Protein AF-0000000080536379 (afdb_homodimer)

Radius of gyration: 23.48 Å; Cα contacts (8 Å, |Δi|>4): 358; chains: 2; bounding box: 67×56×76 Å

Secondary structure (DSSP, 8-state):
-----------TTHHHHHHHHHHHHHHHHHHHHS-------PPPPHHHHHHHHHHHHHHSS--EEEEEEE-TTT-PEEEEEEEETTTTEEEEEE-GGGTS--HHHHTT-THHHHHHHHHHHHHHHHHHHTT-EEEEEETTS-GGGHHHHHHHH-/-----------TTHHHHHHHHHHHHHHHHHHHHS-------PPPPHHHHHHHHHHHHHHSS--EEEEEEE-TTT-PEEEEEEEETTTTEEEEEE-GGGTS--HHHHTT-THHHHHHHHHHHHHHHHHHHTT-EEEEEETTS-GGGHHHHHHHH-

Nearest PDB structures (foldseek):
  3k93-assembly1_A  TM=3.670E-01  e=3.564E-01  Histophilus somni 129PT
  5ay7-assembly2_B  TM=5.042E-01  e=8.372E+00  Aegilops speltoides subsp. speltoides
  3k93-assembly1_A  TM=3.983E-01  e=5.258E-01  Histophilus somni 129PT
  5ay7-assembly2_B  TM=5.045E-01  e=7.878E+00  Aegilops speltoides subsp. speltoides

Organism: Infectious spleen and kidney necrosis virus (isolate Mandarin fish/China/Nanhai/1998) (NCBI:txid654923)

Solvent-accessible surface area (backbone atoms only — not comparable to full-atom values): 18216 Å² total; per-residue (Å²): 138,80,83,79,84,80,77,77,76,82,70,76,72,57,64,70,54,54,62,54,44,53,55,41,46,54,37,48,52,55,57,59,68,52,70,73,70,77,67,71,79,77,79,79,49,73,58,44,50,47,49,48,54,31,53,26,65,74,68,72,46,79,63,36,69,39,57,85,43,71,35,88,72,62,63,46,61,42,75,38,63,23,34,26,79,89,75,28,39,31,42,35,62,38,53,65,64,73,76,42,85,38,53,93,81,39,46,91,47,67,55,46,35,54,37,49,40,43,50,52,52,50,51,53,49,51,32,51,75,70,62,29,48,73,45,74,43,52,61,83,53,50,73,90,44,43,45,62,54,51,61,75,71,107,138,84,81,76,77,78,77,75,77,80,70,75,73,56,64,70,55,52,60,55,44,52,55,41,46,54,39,49,52,54,58,59,68,52,71,72,69,78,66,73,79,77,80,79,49,72,59,45,48,49,49,50,54,30,53,26,67,74,68,73,48,79,62,36,69,39,58,86,42,70,34,88,76,65,60,46,61,43,75,40,62,23,35,26,81,88,75,30,38,33,42,36,62,37,52,64,63,72,78,42,84,38,55,93,82,38,46,93,47,65,55,45,35,55,38,49,40,44,50,51,53,49,51,52,49,52,31,52,75,69,62,29,48,72,45,76,43,51,61,83,54,50,73,93,45,44,45,63,53,50,60,75,69,105

Sequence (308 aa):
MNKTHVFKPSLCHCFALMKMDLLQLAYSIYTSIVGSVAPAKPRISHGERECHRAIEAITGKKFAKSRCIKNPVTGQHLELDCYNSALKLAVEYNGRQHYQYVPHFHGPERHRFTEQRYRDVIKAQLCKEQGIKLIVVPYTVAVDDIEAYIRRHVMNKTHVFKPSLCHCFALMKMDLLQLAYSIYTSIVGSVAPAKPRISHGERECHRAIEAITGKKFAKSRCIKNPVTGQHLELDCYNSALKLAVEYNGRQHYQYVPHFHGPERHRFTEQRYRDVIKAQLCKEQGIKLIVVPYTVAVDDIEAYIRRHV

Structure (mmCIF, N/CA/C/O backbone):
data_AF-0000000080536379-model_v1
#
loop_
_entity.id
_entity.type
_entity.pdbx_description
1 polymer ORF086L
#
loop_
_atom_site.group_PDB
_atom_site.id
_atom_site.type_symbol
_atom_site.label_atom_id
_atom_site.label_alt_id
_atom_site.label_comp_id
_atom_site.label_asym_id
_atom_site.label_entity_id
_atom_site.label_seq_id
_atom_site.pdbx_PDB_ins_code
_atom_site.Cartn_x
_atom_site.Cartn_y
_atom_site.Cartn_z
_atom_site.occupancy
_atom_site.B_iso_or_equiv
_atom_site.auth_seq_id
_atom_site.auth_comp_id
_atom_site.auth_asym_id
_atom_site.auth_atom_id
_atom_site.pdbx_PDB_model_num
ATOM 1 N N . MET A 1 1 ? 36.656 6.84 -44.281 1 25.86 1 MET A N 1
ATOM 2 C CA . MET A 1 1 ? 35.656 5.762 -44.188 1 25.86 1 MET A CA 1
ATOM 3 C C . MET A 1 1 ? 34.719 6.027 -43.031 1 25.86 1 MET A C 1
ATOM 5 O O . MET A 1 1 ? 35.094 5.949 -41.844 1 25.86 1 MET A O 1
ATOM 9 N N . ASN A 1 2 ? 33.656 6.922 -43.094 1 24.44 2 ASN A N 1
ATOM 10 C CA . ASN A 1 2 ? 32.969 7.789 -42.156 1 24.44 2 ASN A CA 1
ATOM 11 C C . ASN A 1 2 ? 31.781 7.074 -41.469 1 24.44 2 ASN A C 1
ATOM 13 O O . ASN A 1 2 ? 30.625 7.328 -41.812 1 24.44 2 ASN A O 1
ATOM 17 N N . LYS A 1 3 ? 31.781 5.629 -41.312 1 29.27 3 LYS A N 1
ATOM 18 C CA . LYS A 1 3 ? 30.438 5.141 -41.031 1 29.27 3 LYS A CA 1
ATOM 19 C C . LYS A 1 3 ? 29.844 5.863 -39.812 1 29.27 3 LYS A C 1
ATOM 21 O O . LYS A 1 3 ? 30.578 6.363 -38.969 1 29.27 3 LYS A O 1
ATOM 26 N N . THR A 1 4 ? 28.391 6.078 -39.812 1 28.11 4 THR A N 1
ATOM 27 C CA . THR A 1 4 ? 27.156 6.57 -39.188 1 28.11 4 THR A CA 1
ATOM 28 C C . THR A 1 4 ? 26.844 5.832 -37.906 1 28.11 4 THR A C 1
ATOM 30 O O . THR A 1 4 ? 26.781 4.602 -37.875 1 28.11 4 THR A O 1
ATOM 33 N N . HIS A 1 5 ? 27.344 6.289 -36.781 1 29.78 5 HIS A N 1
ATOM 34 C CA . HIS A 1 5 ? 27.094 5.75 -35.438 1 29.78 5 HIS A CA 1
ATOM 35 C C . HIS A 1 5 ? 25.594 5.711 -35.125 1 29.78 5 HIS A C 1
ATOM 37 O O . HIS A 1 5 ? 24.906 6.727 -35.25 1 29.78 5 HIS A O 1
ATOM 43 N N . VAL A 1 6 ? 24.859 4.59 -35.531 1 30.52 6 VAL A N 1
ATOM 44 C CA . VAL A 1 6 ? 23.438 4.289 -35.281 1 30.52 6 VAL A CA 1
ATOM 45 C C . VAL A 1 6 ? 23.141 4.406 -33.781 1 30.52 6 VAL A C 1
ATOM 47 O O . VAL A 1 6 ? 23.812 3.799 -32.969 1 30.52 6 VAL A O 1
ATOM 50 N N . PHE A 1 7 ? 22.625 5.586 -33.344 1 26.72 7 PHE A N 1
ATOM 51 C CA . PHE A 1 7 ? 22.141 5.918 -32 1 26.72 7 PHE A CA 1
ATOM 52 C C . PHE A 1 7 ? 21.016 4.977 -31.578 1 26.72 7 PHE A C 1
ATOM 54 O O . PHE A 1 7 ? 20.031 4.82 -32.312 1 26.72 7 PHE A O 1
ATOM 61 N N . LYS A 1 8 ? 21.328 3.926 -30.891 1 28.33 8 LYS A N 1
ATOM 62 C CA . LYS A 1 8 ? 20.375 2.975 -30.328 1 28.33 8 LYS A CA 1
ATOM 63 C C . LYS A 1 8 ? 19.391 3.672 -29.391 1 28.33 8 LYS A C 1
ATOM 65 O O . LYS A 1 8 ? 19.797 4.27 -28.391 1 28.33 8 LYS A O 1
ATOM 70 N N . PRO A 1 9 ? 18.219 4.25 -29.938 1 28.39 9 PRO A N 1
ATOM 71 C CA . PRO A 1 9 ? 17.234 4.859 -29.047 1 28.39 9 PRO A CA 1
ATOM 72 C C . PRO A 1 9 ? 16.766 3.914 -27.953 1 28.39 9 PRO A C 1
ATOM 74 O O . PRO A 1 9 ? 16.641 2.709 -28.172 1 28.39 9 PRO A O 1
ATOM 77 N N . SER A 1 10 ? 17.234 4.152 -26.75 1 26.95 10 SER A N 1
ATOM 78 C CA . SER A 1 10 ? 16.922 3.463 -25.516 1 26.95 10 SER A CA 1
ATOM 79 C C . SER A 1 10 ? 15.406 3.404 -25.281 1 26.95 10 SER A C 1
ATOM 81 O O . SER A 1 10 ? 14.773 4.434 -25.047 1 26.95 10 SER A O 1
ATOM 83 N N . LEU A 1 11 ? 14.508 2.658 -26.031 1 28.2 11 LEU A N 1
ATOM 84 C CA . LEU A 1 11 ? 13.078 2.396 -26.031 1 28.2 11 LEU A CA 1
ATOM 85 C C . LEU A 1 11 ? 12.617 1.869 -24.688 1 28.2 11 LEU A C 1
ATOM 87 O O . LEU A 1 11 ? 11.453 1.477 -24.531 1 28.2 11 LEU A O 1
ATOM 91 N N . CYS A 1 12 ? 13.508 1.613 -23.719 1 27.86 12 CYS A N 1
ATOM 92 C CA . CYS A 1 12 ? 13.07 0.785 -22.594 1 27.86 12 CYS A CA 1
ATOM 93 C C . CYS A 1 12 ? 12.094 1.546 -21.703 1 27.86 12 CYS A C 1
ATOM 95 O O . CYS A 1 12 ? 11.398 0.943 -20.891 1 27.86 12 CYS A O 1
ATOM 97 N N . HIS A 1 13 ? 12.062 2.945 -21.719 1 30.48 13 HIS A N 1
ATOM 98 C CA . HIS A 1 13 ? 11.328 3.691 -20.703 1 30.48 13 HIS A CA 1
ATOM 99 C C . HIS A 1 13 ? 9.82 3.586 -20.922 1 30.48 13 HIS A C 1
ATOM 101 O O . HIS A 1 13 ? 9.039 3.854 -20.016 1 30.48 13 HIS A O 1
ATOM 107 N N . CYS A 1 14 ? 9.312 3.324 -22.141 1 29.41 14 CYS A N 1
ATOM 108 C CA . CYS A 1 14 ? 7.934 3.65 -22.469 1 29.41 14 CYS A CA 1
ATOM 109 C C . CYS A 1 14 ? 6.98 2.586 -21.938 1 29.41 14 CYS A C 1
ATOM 111 O O . CYS A 1 14 ? 5.766 2.799 -21.906 1 29.41 14 CYS A O 1
ATOM 113 N N . PHE A 1 15 ? 7.48 1.36 -21.828 1 28.38 15 PHE A N 1
ATOM 114 C CA . PHE A 1 15 ? 6.426 0.38 -21.609 1 28.38 15 PHE A CA 1
ATOM 115 C C . PHE A 1 15 ? 5.816 0.533 -20.234 1 28.38 15 PHE A C 1
ATOM 117 O O . PHE A 1 15 ? 4.691 0.089 -19.984 1 28.38 15 PHE A O 1
ATOM 124 N N . ALA A 1 16 ? 6.625 0.914 -19.203 1 31.62 16 ALA A N 1
ATOM 125 C CA . ALA A 1 16 ? 6.059 1.098 -17.875 1 31.62 16 ALA A CA 1
ATOM 126 C C . ALA A 1 16 ? 4.945 2.143 -17.891 1 31.62 16 ALA A C 1
ATOM 128 O O . ALA A 1 16 ? 3.992 2.059 -17.109 1 31.62 16 ALA A O 1
ATOM 129 N N . LEU A 1 17 ? 4.965 3.164 -18.797 1 34.16 17 LEU A N 1
ATOM 130 C CA . LEU A 1 17 ? 4.043 4.293 -18.875 1 34.16 17 LEU A CA 1
ATOM 131 C C . LEU A 1 17 ? 2.688 3.854 -19.422 1 34.16 17 LEU A C 1
ATOM 133 O O . LEU A 1 17 ? 1.648 4.375 -19 1 34.16 17 LEU A O 1
ATOM 137 N N . MET A 1 18 ? 2.691 2.854 -20.297 1 34 18 MET A N 1
ATOM 138 C CA . MET A 1 18 ? 1.399 2.641 -20.938 1 34 18 MET A CA 1
ATOM 139 C C . MET A 1 18 ? 0.436 1.915 -20 1 34 18 MET A C 1
ATOM 141 O O . MET A 1 18 ? -0.78 2.084 -20.109 1 34 18 MET A O 1
ATOM 145 N N . LYS A 1 19 ? 0.947 0.913 -19.297 1 37.22 19 LYS A N 1
ATOM 146 C CA . LYS A 1 19 ? 0.035 0.18 -18.422 1 37.22 19 LYS A CA 1
ATOM 147 C C . LYS A 1 19 ? -0.521 1.083 -17.328 1 37.22 19 LYS A C 1
ATOM 149 O O . LYS A 1 19 ? -1.678 0.942 -16.922 1 37.22 19 LYS A O 1
ATOM 154 N N . MET A 1 20 ? 0.274 2.074 -16.891 1 39.19 20 MET A N 1
ATOM 155 C CA . MET A 1 20 ? -0.222 3.07 -15.945 1 39.19 20 MET A CA 1
ATOM 156 C C . MET A 1 20 ? -1.391 3.85 -16.531 1 39.19 20 MET A C 1
ATOM 158 O O . MET A 1 20 ? -2.336 4.195 -15.828 1 39.19 20 MET A O 1
ATOM 162 N N . ASP A 1 21 ? -1.368 3.844 -17.891 1 41.09 21 ASP A N 1
ATOM 163 C CA . ASP A 1 21 ? -2.328 4.75 -18.516 1 41.09 21 ASP A CA 1
ATOM 164 C C . ASP A 1 21 ? -3.727 4.137 -18.531 1 41.09 21 ASP A C 1
ATOM 166 O O . ASP A 1 21 ? -4.711 4.805 -18.203 1 41.09 21 ASP A O 1
ATOM 170 N N . LEU A 1 22 ? -3.75 2.889 -18.859 1 40.47 22 LEU A N 1
ATOM 171 C CA . LEU A 1 22 ? -5.078 2.305 -19.016 1 40.47 22 LEU A CA 1
ATOM 172 C C . LEU A 1 22 ? -5.746 2.111 -17.656 1 40.47 22 LEU A C 1
ATOM 174 O O . LEU A 1 22 ? -6.945 2.359 -17.5 1 40.47 22 LEU A O 1
ATOM 178 N N . LEU A 1 23 ? -4.965 1.697 -16.703 1 41.53 23 LEU A N 1
ATOM 179 C CA . LEU A 1 23 ? -5.5 1.564 -15.352 1 41.53 23 LEU A CA 1
ATOM 180 C C . LEU A 1 23 ? -5.875 2.928 -14.781 1 41.53 23 LEU A C 1
ATOM 182 O O . LEU A 1 23 ? -6.906 3.062 -14.109 1 41.53 23 LEU A O 1
ATOM 186 N N . GLN A 1 24 ? -5.07 3.854 -15.211 1 44.31 24 GLN A N 1
ATOM 187 C CA . GLN A 1 24 ? -5.418 5.223 -14.852 1 44.31 24 GLN A CA 1
ATOM 188 C C . GLN A 1 24 ? -6.723 5.652 -15.516 1 44.31 24 GLN A C 1
ATOM 190 O O . GLN A 1 24 ? -7.535 6.352 -14.906 1 44.31 24 GLN A O 1
ATOM 195 N N . LEU A 1 25 ? -6.84 5.129 -16.672 1 43.81 25 LEU A N 1
ATOM 196 C CA . LEU A 1 25 ? -8.047 5.492 -17.406 1 43.81 25 LEU A CA 1
ATOM 197 C C . LEU A 1 25 ? -9.281 4.848 -16.797 1 43.81 25 LEU A C 1
ATOM 199 O O . LEU A 1 25 ? -10.297 5.512 -16.594 1 43.81 25 LEU A O 1
ATOM 203 N N . ALA A 1 26 ? -9.203 3.594 -16.562 1 44.38 26 ALA A N 1
ATOM 204 C CA . ALA A 1 26 ? -10.352 2.887 -16.016 1 44.38 26 ALA A CA 1
ATOM 205 C C . ALA A 1 26 ? -10.703 3.416 -14.625 1 44.38 26 ALA A C 1
ATOM 207 O O . ALA A 1 26 ? -11.875 3.596 -14.297 1 44.38 26 ALA A O 1
ATOM 208 N N . TYR A 1 27 ? -9.711 3.695 -13.906 1 44.66 27 TYR A N 1
ATOM 209 C CA . TYR A 1 27 ? -9.891 4.312 -12.594 1 44.66 27 TYR A CA 1
ATOM 210 C C . TYR A 1 27 ? -10.523 5.688 -12.719 1 44.66 27 TYR A C 1
ATOM 212 O O . TYR A 1 27 ? -11.367 6.07 -11.906 1 44.66 27 TYR A O 1
ATOM 220 N N . SER A 1 28 ? -10.133 6.34 -13.766 1 46.97 28 SER A N 1
ATOM 221 C CA . SER A 1 28 ? -10.727 7.648 -14.016 1 46.97 28 SER A CA 1
ATOM 222 C C . SER A 1 28 ? -12.227 7.531 -14.273 1 46.97 28 SER A C 1
ATOM 224 O O . SER A 1 28 ? -13.008 8.352 -13.789 1 46.97 28 SER A O 1
ATOM 226 N N . ILE A 1 29 ? -12.57 6.523 -14.938 1 45.28 29 ILE A N 1
ATOM 227 C CA . ILE A 1 29 ? -13.977 6.359 -15.281 1 45.28 29 ILE A CA 1
ATOM 228 C C . ILE A 1 29 ? -14.781 6.023 -14.031 1 45.28 29 ILE A C 1
ATOM 230 O O . ILE A 1 29 ? -15.883 6.547 -13.828 1 45.28 29 ILE A O 1
ATOM 234 N N . TYR A 1 30 ? -14.258 5.203 -13.227 1 40.25 30 TYR A N 1
ATOM 235 C CA . TYR A 1 30 ? -14.961 4.785 -12.016 1 40.25 30 TYR A CA 1
ATOM 236 C C . TYR A 1 30 ? -15.148 5.957 -11.062 1 40.25 30 TYR A C 1
ATOM 238 O O . TYR A 1 30 ? -16.234 6.148 -10.5 1 40.25 30 TYR A O 1
ATOM 246 N N . THR A 1 31 ? -14.094 6.672 -10.883 1 46.69 31 THR A N 1
ATOM 247 C CA . THR A 1 31 ? -14.219 7.832 -10.008 1 46.69 31 THR A CA 1
ATOM 248 C C . THR A 1 31 ? -15.195 8.852 -10.594 1 46.69 31 THR A C 1
ATOM 250 O O . THR A 1 31 ? -15.758 9.672 -9.867 1 46.69 31 THR A O 1
ATOM 253 N N . SER A 1 32 ? -15.281 8.844 -11.867 1 41.72 32 SER A N 1
ATOM 254 C CA . SER A 1 32 ? -16.188 9.789 -12.5 1 41.72 32 SER A CA 1
ATOM 255 C C . SER A 1 32 ? -17.641 9.461 -12.18 1 41.72 32 SER A C 1
ATOM 257 O O . SER A 1 32 ? -18.484 10.352 -12.102 1 41.72 32 SER A O 1
ATOM 259 N N . ILE A 1 33 ? -17.953 8.195 -12.156 1 43.47 33 ILE A N 1
ATOM 260 C CA . ILE A 1 33 ? -19.359 7.848 -11.961 1 43.47 33 ILE A CA 1
ATOM 261 C C . ILE A 1 33 ? -19.75 8.094 -10.5 1 43.47 33 ILE A C 1
ATOM 263 O O . ILE A 1 33 ? -20.922 8.367 -10.203 1 43.47 33 ILE A O 1
ATOM 267 N N . VAL A 1 34 ? -18.844 7.836 -9.602 1 40.31 34 VAL A N 1
ATOM 268 C CA . VAL A 1 34 ? -19.234 8.133 -8.227 1 40.31 34 VAL A CA 1
ATOM 269 C C . VAL A 1 34 ? -19.25 9.641 -8 1 40.31 34 VAL A C 1
ATOM 271 O O . VAL A 1 34 ? -18.25 10.32 -8.266 1 40.31 34 VAL A O 1
ATOM 274 N N . GLY A 1 35 ? -20.297 10.32 -8.344 1 35.25 35 GLY A N 1
ATOM 275 C CA . GLY A 1 35 ? -20.547 11.734 -8.125 1 35.25 35 GLY A CA 1
ATOM 276 C C . GLY A 1 35 ? -19.984 12.25 -6.809 1 35.25 35 GLY A C 1
ATOM 277 O O . GLY A 1 35 ? -20.312 11.711 -5.746 1 35.25 35 GLY A O 1
ATOM 278 N N . SER A 1 36 ? -18.719 12.609 -6.812 1 39.5 36 SER A N 1
ATOM 279 C CA . SER A 1 36 ? -18.125 13.227 -5.625 1 39.5 36 SER A CA 1
ATOM 280 C C . SER A 1 36 ? -18.922 14.445 -5.18 1 39.5 36 SER A C 1
ATOM 282 O O . SER A 1 36 ? -19.016 15.438 -5.91 1 39.5 36 SER A O 1
ATOM 284 N N . VAL A 1 37 ? -20.047 14.328 -4.625 1 37.03 37 VAL A N 1
ATOM 285 C CA . VAL A 1 37 ? -20.578 15.516 -3.967 1 37.03 37 VAL A CA 1
ATOM 286 C C . VAL A 1 37 ? -19.453 16.234 -3.223 1 37.03 37 VAL A C 1
ATOM 288 O O . VAL A 1 37 ? -18.594 15.594 -2.615 1 37.03 37 VAL A O 1
ATOM 291 N N . ALA A 1 38 ? -19.156 17.406 -3.744 1 44.62 38 ALA A N 1
ATOM 292 C CA . ALA A 1 38 ? -18.125 18.219 -3.098 1 44.62 38 ALA A CA 1
ATOM 293 C C . ALA A 1 38 ? -18.391 18.344 -1.6 1 44.62 38 ALA A C 1
ATOM 295 O O . ALA A 1 38 ? -19.406 18.875 -1.185 1 44.62 38 ALA A O 1
ATOM 296 N N . PRO A 1 39 ? -17.922 17.406 -0.833 1 45.53 39 PRO A N 1
ATOM 297 C CA . PRO A 1 39 ? -18.188 17.641 0.59 1 45.53 39 PRO A CA 1
ATOM 298 C C . PRO A 1 39 ? -17.766 19.047 1.039 1 45.53 39 PRO A C 1
ATOM 300 O O . PRO A 1 39 ? -16.938 19.672 0.386 1 45.53 39 PRO A O 1
ATOM 303 N N . ALA A 1 40 ? -18.625 19.656 1.853 1 49.06 40 ALA A N 1
ATOM 304 C CA . ALA A 1 40 ? -18.25 20.859 2.57 1 49.06 40 ALA A CA 1
ATOM 305 C C . ALA A 1 40 ? -16.781 20.828 2.988 1 49.06 40 ALA A C 1
ATOM 307 O O . ALA A 1 40 ? -16.219 19.75 3.166 1 49.06 40 ALA A O 1
ATOM 308 N N . LYS A 1 41 ? -16.109 21.938 2.744 1 52.06 41 LYS A N 1
ATOM 309 C CA . LYS A 1 41 ? -14.688 22.031 3.051 1 52.06 41 LYS A CA 1
ATOM 310 C C . LYS A 1 41 ? -14.375 21.422 4.41 1 52.06 41 LYS A C 1
ATOM 312 O O . LYS A 1 41 ? -14.977 21.781 5.418 1 52.06 41 LYS A O 1
ATOM 317 N N . PRO A 1 42 ? -13.688 20.25 4.406 1 60.62 42 PRO A N 1
ATOM 318 C CA . PRO A 1 42 ? -13.453 19.625 5.707 1 60.62 42 PRO A CA 1
ATOM 319 C C . PRO A 1 42 ? -12.828 20.562 6.727 1 60.62 42 PRO A C 1
ATOM 321 O O . PRO A 1 42 ? -12.031 21.438 6.359 1 60.62 42 PRO A O 1
ATOM 324 N N . ARG A 1 43 ? -13.477 20.844 7.855 1 77.94 43 ARG A N 1
ATOM 325 C CA . ARG A 1 43 ? -12.938 21.578 9 1 77.94 43 ARG A CA 1
ATOM 326 C C . ARG A 1 43 ? -11.586 21.016 9.422 1 77.94 43 ARG A C 1
ATOM 328 O O . ARG A 1 43 ? -11.383 19.797 9.422 1 77.94 43 ARG A O 1
ATOM 335 N N . ILE A 1 44 ? -10.594 21.891 9.398 1 89.5 44 ILE A N 1
ATOM 336 C CA . ILE A 1 44 ? -9.266 21.547 9.898 1 89.5 44 ILE A CA 1
ATOM 337 C C . ILE A 1 44 ? -9.336 21.25 11.391 1 89.5 44 ILE A C 1
ATOM 339 O O . ILE A 1 44 ? -9.953 22 12.148 1 89.5 44 ILE A O 1
ATOM 343 N N . SER A 1 45 ? -8.867 20.156 11.828 1 92.06 45 SER A N 1
ATOM 344 C CA . SER A 1 45 ? -8.891 19.781 13.234 1 92.06 45 SER A CA 1
ATOM 345 C C . SER A 1 45 ? -7.934 20.656 14.047 1 92.06 45 SER A C 1
ATOM 347 O O . SER A 1 45 ? -7.051 21.312 13.484 1 92.06 45 SER A O 1
ATOM 349 N N . HIS A 1 46 ? -8.094 20.656 15.375 1 95.25 46 HIS A N 1
ATOM 350 C CA . HIS A 1 46 ? -7.203 21.406 16.25 1 95.25 46 HIS A CA 1
ATOM 351 C C . HIS A 1 46 ? -5.766 20.906 16.141 1 95.25 46 HIS A C 1
ATOM 353 O O . HIS A 1 46 ? -4.828 21.703 16.109 1 95.25 46 HIS A O 1
ATOM 359 N N . GLY A 1 47 ? -5.613 19.562 16.047 1 97.31 47 GLY A N 1
ATOM 360 C CA . GLY A 1 47 ? -4.285 18.984 15.906 1 97.31 47 GLY A CA 1
ATOM 361 C C . GLY A 1 47 ? -3.592 19.391 14.625 1 97.31 47 GLY A C 1
ATOM 362 O O . GLY A 1 47 ? -2.416 19.766 14.641 1 97.31 47 GLY A O 1
ATOM 363 N N . GLU A 1 48 ? -4.312 19.359 13.562 1 97.38 48 GLU A N 1
ATOM 364 C CA . GLU A 1 48 ? -3.766 19.75 12.266 1 97.38 48 GLU A CA 1
ATOM 365 C C . GLU A 1 48 ? -3.35 21.219 12.273 1 97.38 48 GLU A C 1
ATOM 367 O O . GLU A 1 48 ? -2.281 21.578 11.773 1 97.38 48 GLU A O 1
ATOM 372 N N . ARG A 1 49 ? -4.168 22.016 12.867 1 97.62 49 ARG A N 1
ATOM 373 C CA . ARG A 1 49 ? -3.867 23.438 12.969 1 97.62 49 ARG A CA 1
ATOM 374 C C . ARG A 1 49 ? -2.582 23.672 13.758 1 97.62 49 ARG A C 1
ATOM 376 O O . ARG A 1 49 ? -1.739 24.484 13.352 1 97.62 49 ARG A O 1
ATOM 383 N N . GLU A 1 50 ? -2.488 23 14.852 1 98.5 50 GLU A N 1
ATOM 384 C CA . GLU A 1 50 ? -1.301 23.156 15.688 1 98.5 50 GLU A CA 1
ATOM 385 C C . GLU A 1 50 ? -0.05 22.672 14.961 1 98.5 50 GLU A C 1
ATOM 387 O O . GLU A 1 50 ? 1.029 23.25 15.117 1 98.5 50 GLU A O 1
ATOM 392 N N . CYS A 1 51 ? -0.159 21.594 14.141 1 98.81 51 CYS A N 1
ATOM 393 C CA . CYS A 1 51 ? 0.961 21.125 13.336 1 98.81 51 CYS A CA 1
ATOM 394 C C . CYS A 1 51 ? 1.433 22.203 12.367 1 98.81 51 CYS A C 1
ATOM 396 O O . CYS A 1 51 ? 2.633 22.438 1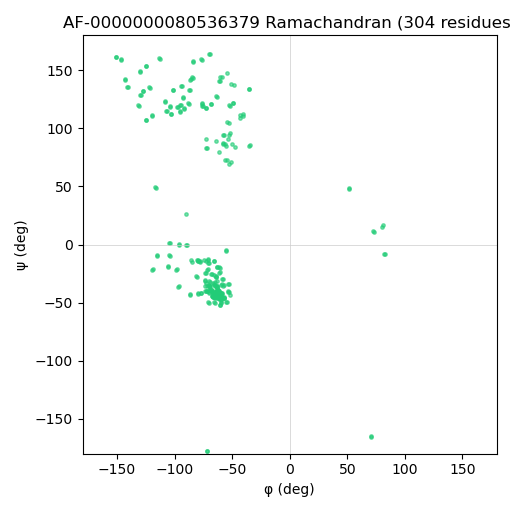2.234 1 98.81 51 CYS A O 1
ATOM 398 N N . HIS A 1 52 ? 0.493 22.781 11.781 1 98.56 52 HIS A N 1
ATOM 399 C CA . HIS A 1 52 ? 0.799 23.844 10.836 1 98.56 52 HIS A CA 1
ATOM 400 C C . HIS A 1 52 ? 1.534 25 11.516 1 98.56 52 HIS A C 1
ATOM 402 O O . HIS A 1 52 ? 2.605 25.406 11.07 1 98.56 52 HIS A O 1
ATOM 408 N N . ARG A 1 53 ? 0.939 25.469 12.594 1 98.62 53 ARG A N 1
ATOM 409 C CA . ARG A 1 53 ? 1.565 26.531 13.359 1 98.62 53 ARG A CA 1
ATOM 410 C C . ARG A 1 53 ? 2.982 26.156 13.773 1 98.62 53 ARG A C 1
ATOM 412 O O . ARG A 1 53 ? 3.922 26.938 13.578 1 98.62 53 ARG A O 1
ATOM 419 N N . ALA A 1 54 ? 3.16 25 14.336 1 98.88 54 ALA A N 1
ATOM 420 C CA . ALA A 1 54 ? 4.418 24.547 14.93 1 98.88 54 ALA A CA 1
ATOM 421 C C . ALA A 1 54 ? 5.512 24.422 13.867 1 98.88 54 ALA A C 1
ATOM 423 O O . ALA A 1 54 ? 6.629 24.906 14.07 1 98.88 54 ALA A O 1
ATOM 424 N N . ILE A 1 55 ? 5.215 23.828 12.719 1 98.88 55 ILE A N 1
ATOM 425 C CA . ILE A 1 55 ? 6.266 23.578 11.734 1 98.88 55 ILE A CA 1
ATOM 426 C C . ILE A 1 55 ? 6.734 24.906 11.133 1 98.88 55 ILE A C 1
ATOM 428 O O . ILE A 1 55 ? 7.926 25.078 10.859 1 98.88 55 ILE A O 1
ATOM 432 N N . GLU A 1 56 ? 5.805 25.812 10.961 1 98.88 56 GLU A N 1
ATOM 433 C CA . GLU A 1 56 ? 6.191 27.125 10.43 1 98.88 56 GLU A CA 1
ATOM 434 C C . GLU A 1 56 ? 7.02 27.906 11.445 1 98.88 56 GLU A C 1
ATOM 436 O O . GLU A 1 56 ? 7.992 28.562 11.078 1 98.88 56 GLU A O 1
ATOM 441 N N . ALA A 1 57 ? 6.637 27.781 12.664 1 98.75 57 ALA A N 1
ATOM 442 C CA . ALA A 1 57 ? 7.414 28.438 13.711 1 98.75 57 ALA A CA 1
ATOM 443 C C . ALA A 1 57 ? 8.828 27.875 13.789 1 98.75 57 ALA A C 1
ATOM 445 O O . ALA A 1 57 ? 9.797 28.625 13.945 1 98.75 57 ALA A O 1
ATOM 446 N N . ILE A 1 58 ? 8.945 26.594 13.641 1 98.69 58 ILE A N 1
ATOM 447 C CA . ILE A 1 58 ? 10.219 25.891 13.797 1 98.69 58 ILE A CA 1
ATOM 448 C C . ILE A 1 58 ? 11.125 26.219 12.617 1 98.69 58 ILE A C 1
ATOM 450 O O . ILE A 1 58 ? 12.328 26.453 12.789 1 98.69 58 ILE A O 1
ATOM 454 N N . THR A 1 59 ? 10.586 26.281 11.438 1 98.62 59 THR A N 1
ATOM 455 C CA . THR A 1 59 ? 11.414 26.344 10.234 1 98.62 59 THR A CA 1
ATOM 456 C C . THR A 1 59 ? 11.539 27.781 9.75 1 98.62 59 THR A C 1
ATOM 458 O O . THR A 1 59 ? 12.43 28.109 8.969 1 98.62 59 THR A O 1
ATOM 461 N N . GLY A 1 60 ? 10.586 28.578 10.156 1 98.56 60 GLY A N 1
ATOM 462 C CA . GLY A 1 60 ? 10.508 29.938 9.633 1 98.56 60 GLY A CA 1
ATOM 463 C C . GLY A 1 60 ? 10.016 30 8.195 1 98.56 60 GLY A C 1
ATOM 464 O O . GLY A 1 60 ? 10.227 31 7.508 1 98.56 60 GLY A O 1
ATOM 465 N N . LYS A 1 61 ? 9.516 28.891 7.656 1 98.81 61 LYS A N 1
ATOM 466 C CA . LYS A 1 61 ? 9.031 28.781 6.285 1 98.81 61 LYS A CA 1
ATOM 467 C C . LYS A 1 61 ? 7.523 28.562 6.246 1 98.81 61 LYS A C 1
ATOM 469 O O . LYS A 1 61 ? 6.93 28.156 7.246 1 98.81 61 LYS A O 1
ATOM 474 N N . LYS A 1 62 ? 6.941 28.859 5.129 1 98.69 62 LYS A N 1
ATOM 475 C CA . LYS A 1 62 ? 5.508 28.625 4.957 1 98.69 62 LYS A CA 1
ATOM 476 C C . LYS A 1 62 ? 5.227 27.203 4.496 1 98.69 62 LYS A C 1
ATOM 478 O O . LYS A 1 62 ? 5.98 26.641 3.695 1 98.69 62 LYS A O 1
ATOM 483 N N . PHE A 1 63 ? 4.168 26.656 5.004 1 98.69 63 PHE A N 1
ATOM 484 C CA . PHE A 1 63 ? 3.672 25.328 4.625 1 98.69 63 PHE A CA 1
ATOM 485 C C . PHE A 1 63 ? 2.221 25.406 4.168 1 98.69 63 PHE A C 1
ATOM 487 O O . PHE A 1 63 ? 1.479 26.297 4.582 1 98.69 63 PHE A O 1
ATOM 494 N N . ALA A 1 64 ? 1.845 24.469 3.328 1 97.94 64 ALA A N 1
ATOM 495 C CA . ALA A 1 64 ? 0.471 24.422 2.832 1 97.94 64 ALA A CA 1
ATOM 496 C C . ALA A 1 64 ? 0.026 22.969 2.596 1 97.94 64 ALA A C 1
ATOM 498 O O . ALA A 1 64 ? 0.858 22.078 2.457 1 97.94 64 ALA A O 1
ATOM 499 N N . LYS A 1 65 ? -1.336 22.828 2.566 1 97 65 LYS A N 1
ATOM 500 C CA . LYS A 1 65 ? -1.867 21.562 2.082 1 97 65 LYS A CA 1
ATOM 501 C C . LYS A 1 65 ? -1.447 21.312 0.637 1 97 65 LYS A C 1
ATOM 503 O O . LYS A 1 65 ? -1.325 22.234 -0.155 1 97 65 LYS A O 1
ATOM 508 N N . SER A 1 66 ? -1.146 20.062 0.406 1 97.5 66 SER A N 1
ATOM 509 C CA . SER A 1 66 ? -0.696 19.734 -0.938 1 97.5 66 SER A CA 1
ATOM 510 C C . SER A 1 66 ? -1.231 18.359 -1.372 1 97.5 66 SER A C 1
ATOM 512 O O . SER A 1 66 ? -1.324 17.438 -0.561 1 97.5 66 SER A O 1
ATOM 514 N N . ARG A 1 67 ? -1.59 18.203 -2.594 1 96.75 67 ARG A N 1
ATOM 515 C CA . ARG A 1 67 ? -2.014 16.938 -3.182 1 96.75 67 ARG A CA 1
ATOM 516 C C . ARG A 1 67 ? -1.057 16.5 -4.285 1 96.75 67 ARG A C 1
ATOM 518 O O . ARG A 1 67 ? -1.49 16.125 -5.375 1 96.75 67 ARG A O 1
ATOM 525 N N . CYS A 1 68 ? 0.223 16.547 -3.914 1 95.12 68 CYS A N 1
ATOM 526 C CA . CYS A 1 68 ? 1.271 16.344 -4.91 1 95.12 68 CYS A CA 1
ATOM 527 C C . CYS A 1 68 ? 1.639 14.875 -5.039 1 95.12 68 CYS A C 1
ATOM 529 O O . CYS A 1 68 ? 2.502 14.516 -5.84 1 95.12 68 CYS A O 1
ATOM 531 N N . ILE A 1 69 ? 1.045 14.008 -4.301 1 95.69 69 ILE A N 1
ATOM 532 C CA . ILE A 1 69 ? 1.362 12.586 -4.312 1 95.69 69 ILE A CA 1
ATOM 533 C C . ILE A 1 69 ? 0.229 11.805 -4.98 1 95.69 69 ILE A C 1
ATOM 535 O O . ILE A 1 69 ? -0.918 11.859 -4.531 1 95.69 69 ILE A O 1
ATOM 539 N N . LYS A 1 70 ? 0.525 11.094 -5.977 1 95.19 70 LYS A N 1
ATOM 5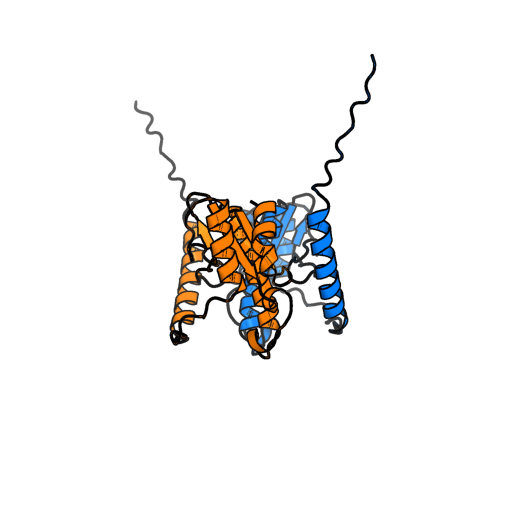40 C CA . LYS A 1 70 ? -0.487 10.305 -6.668 1 95.19 70 LYS A CA 1
ATOM 541 C C . LYS A 1 70 ? -0.554 8.883 -6.102 1 95.19 70 LYS A C 1
ATOM 543 O O . LYS A 1 70 ? 0.465 8.195 -6.016 1 95.19 70 LYS A O 1
ATOM 548 N N . ASN A 1 71 ? -1.747 8.492 -5.715 1 94.19 71 ASN A N 1
ATOM 549 C CA . ASN A 1 71 ? -1.996 7.121 -5.273 1 94.19 71 ASN A CA 1
ATOM 550 C C . ASN A 1 71 ? -1.979 6.141 -6.441 1 94.19 71 ASN A C 1
ATOM 552 O O . ASN A 1 71 ? -2.818 6.223 -7.34 1 94.19 71 ASN A O 1
ATOM 556 N N . PRO A 1 72 ? -1.08 5.223 -6.422 1 91.88 72 PRO A N 1
ATOM 557 C CA . PRO A 1 72 ? -0.999 4.309 -7.566 1 91.88 72 PRO A CA 1
ATOM 558 C C . PRO A 1 72 ? -2.176 3.338 -7.629 1 91.88 72 PRO A C 1
ATOM 560 O O . PRO A 1 72 ? -2.42 2.725 -8.672 1 91.88 72 PRO A O 1
ATOM 563 N N . VAL A 1 73 ? -2.895 3.209 -6.547 1 91.56 73 VAL A N 1
ATOM 564 C CA . VAL A 1 73 ? -3.984 2.242 -6.484 1 91.56 73 VAL A CA 1
ATOM 565 C C . VAL A 1 73 ? -5.266 2.871 -7.031 1 91.56 73 VAL A C 1
ATOM 567 O O . VAL A 1 73 ? -5.938 2.285 -7.883 1 91.56 73 VAL A O 1
ATOM 570 N N . THR A 1 74 ? -5.492 4.078 -6.656 1 90.75 74 THR A N 1
ATOM 571 C CA . THR A 1 74 ? -6.777 4.684 -6.984 1 90.75 74 THR A CA 1
ATOM 572 C C . THR A 1 74 ? -6.621 5.703 -8.109 1 90.75 74 THR A C 1
ATOM 574 O O . THR A 1 74 ? -7.609 6.121 -8.719 1 90.75 74 THR A O 1
ATOM 577 N N . GLY A 1 75 ? -5.418 6.145 -8.32 1 92.31 75 GLY A N 1
ATOM 578 C CA . GLY A 1 75 ? -5.18 7.199 -9.297 1 92.31 75 GLY A CA 1
ATOM 579 C C . GLY A 1 75 ? -5.453 8.586 -8.75 1 92.31 75 GLY A C 1
ATOM 580 O O . GLY A 1 75 ? -5.207 9.586 -9.43 1 92.31 75 GLY A O 1
ATOM 581 N N . GLN A 1 76 ? -6.016 8.656 -7.574 1 93.12 76 GLN A N 1
ATOM 582 C CA . GLN A 1 76 ? -6.324 9.945 -6.953 1 93.12 76 GLN A CA 1
ATOM 583 C C . GLN A 1 76 ? -5.105 10.508 -6.227 1 93.12 76 GLN A C 1
ATOM 585 O O . GLN A 1 76 ? -4.176 9.773 -5.902 1 93.12 76 GLN A O 1
ATOM 590 N N . HIS A 1 77 ? -5.102 11.82 -6.027 1 95.5 77 HIS A N 1
ATOM 591 C CA . HIS A 1 77 ? -3.988 12.453 -5.336 1 95.5 77 HIS A CA 1
ATOM 592 C C . HIS A 1 77 ? -4.207 12.453 -3.826 1 95.5 77 HIS A C 1
ATOM 594 O O . HIS A 1 77 ? -5.309 12.727 -3.352 1 95.5 77 HIS A O 1
ATOM 600 N N . LEU A 1 78 ? -3.17 12.055 -3.135 1 96.19 78 LEU A N 1
ATOM 601 C CA . LEU A 1 78 ? -3.193 12.055 -1.676 1 96.19 78 LEU A CA 1
ATOM 602 C C . LEU A 1 78 ? -2.834 13.43 -1.128 1 96.19 78 LEU A C 1
ATOM 604 O O . LEU A 1 78 ? -1.973 14.117 -1.683 1 96.19 78 LEU A O 1
ATOM 608 N N . GLU A 1 79 ? -3.463 13.781 -0.085 1 96.19 79 GLU A N 1
ATOM 609 C CA . GLU A 1 79 ? -3.225 15.086 0.521 1 96.19 79 GLU A CA 1
ATOM 610 C C . GLU A 1 79 ? -2.176 15 1.625 1 96.19 79 GLU A C 1
ATOM 612 O O . GLU A 1 79 ? -2.186 14.062 2.428 1 96.19 79 GLU A O 1
ATOM 617 N N . LEU A 1 80 ? -1.267 15.914 1.676 1 97.94 80 LEU A N 1
ATOM 618 C CA . LEU A 1 80 ? -0.404 16.203 2.814 1 97.94 80 LEU A CA 1
ATOM 619 C C . LEU A 1 80 ? -0.901 17.438 3.572 1 97.94 80 LEU A C 1
ATOM 621 O O . LEU A 1 80 ? -1.172 18.469 2.969 1 97.94 80 LEU A O 1
ATOM 625 N N . ASP A 1 81 ? -0.978 17.344 4.844 1 97.75 81 ASP A N 1
ATOM 626 C CA . ASP A 1 81 ? -1.557 18.422 5.641 1 97.75 81 ASP A CA 1
ATOM 627 C C . ASP A 1 81 ? -0.709 19.688 5.555 1 97.75 81 ASP A C 1
ATOM 629 O O . ASP A 1 81 ? -1.241 20.781 5.371 1 97.75 81 ASP A O 1
ATOM 633 N N . CYS A 1 82 ? 0.56 19.531 5.781 1 98.06 82 CYS A N 1
ATOM 634 C CA . CYS A 1 82 ? 1.561 20.594 5.73 1 98.06 82 CYS A CA 1
ATOM 635 C C . CYS A 1 82 ? 2.762 20.172 4.895 1 98.06 82 CYS A C 1
ATOM 637 O O . CYS A 1 82 ? 3.475 19.234 5.254 1 98.06 82 CYS A O 1
ATOM 639 N N . TYR A 1 83 ? 2.996 20.938 3.814 1 98.81 83 TYR A N 1
ATOM 640 C CA . TYR A 1 83 ? 4.109 20.562 2.955 1 98.81 83 TYR A CA 1
ATOM 641 C C . TYR A 1 83 ? 4.863 21.797 2.461 1 98.81 83 TYR A C 1
ATOM 643 O O . TYR A 1 83 ? 4.25 22.812 2.117 1 98.81 83 TYR A O 1
ATOM 651 N N . ASN A 1 84 ? 6.105 21.703 2.518 1 98.88 84 ASN A N 1
ATOM 652 C CA . ASN A 1 84 ? 7.012 22.641 1.878 1 98.88 84 ASN A CA 1
ATOM 653 C C . ASN A 1 84 ? 7.902 21.953 0.847 1 98.88 84 ASN A C 1
ATOM 655 O O . ASN A 1 84 ? 8.789 21.172 1.206 1 98.88 84 ASN A O 1
ATOM 659 N N . SER A 1 85 ? 7.695 22.25 -0.413 1 98.44 85 SER A N 1
ATOM 660 C CA . SER A 1 85 ? 8.375 21.547 -1.501 1 98.44 85 SER A CA 1
ATOM 661 C C . SER A 1 85 ? 9.859 21.891 -1.537 1 98.44 85 SER A C 1
ATOM 663 O O . SER A 1 85 ? 10.688 21.062 -1.925 1 98.44 85 SER A O 1
ATOM 665 N N . ALA A 1 86 ? 10.172 23.078 -1.145 1 98.44 86 ALA A N 1
ATOM 666 C CA . ALA A 1 86 ? 11.578 23.469 -1.141 1 98.44 86 ALA A CA 1
ATOM 667 C C . ALA A 1 86 ? 12.359 22.688 -0.092 1 98.44 86 ALA A C 1
ATOM 669 O O . ALA A 1 86 ? 13.5 22.281 -0.341 1 98.44 86 ALA A O 1
ATOM 670 N N . LEU A 1 87 ? 11.805 22.484 1.033 1 98.56 87 LEU A N 1
ATOM 671 C CA . LEU A 1 87 ? 12.461 21.766 2.119 1 98.56 87 LEU A CA 1
ATOM 672 C C . LEU A 1 87 ? 12.266 20.266 1.976 1 98.56 87 LEU A C 1
ATOM 674 O O . LEU A 1 87 ? 12.922 19.484 2.662 1 98.56 87 LEU A O 1
ATOM 678 N N . LYS A 1 88 ? 11.328 19.844 1.077 1 98.62 88 LYS A N 1
ATOM 679 C CA . LYS A 1 88 ? 10.898 18.438 0.967 1 98.62 88 LYS A CA 1
ATOM 680 C C . LYS A 1 88 ? 10.5 17.875 2.328 1 98.62 88 LYS A C 1
ATOM 682 O O . LYS A 1 88 ? 10.953 16.797 2.719 1 98.62 88 LYS A O 1
ATOM 687 N N . LEU A 1 89 ? 9.688 18.688 3.006 1 98.88 89 LEU A N 1
ATOM 688 C CA . LEU A 1 89 ? 9.281 18.391 4.375 1 98.88 89 LEU A CA 1
ATOM 689 C C . LEU A 1 89 ? 7.766 18.484 4.523 1 98.88 89 LEU A C 1
ATOM 691 O O . LEU A 1 89 ? 7.148 19.453 4.086 1 98.88 89 LEU A O 1
ATOM 695 N N . ALA A 1 90 ? 7.18 17.422 5.09 1 98.88 90 ALA A N 1
ATOM 696 C CA . ALA A 1 90 ? 5.738 17.375 5.328 1 98.88 90 ALA A CA 1
ATOM 697 C C . ALA A 1 90 ? 5.43 16.969 6.766 1 98.88 90 ALA A C 1
ATOM 699 O O . ALA A 1 90 ? 6.191 16.219 7.383 1 98.88 90 ALA A O 1
ATOM 700 N N . VAL A 1 91 ? 4.328 17.469 7.289 1 98.88 91 VAL A N 1
ATOM 701 C CA . VAL A 1 91 ? 3.805 17.094 8.602 1 98.88 91 VAL A CA 1
ATOM 702 C C . VAL A 1 91 ? 2.34 16.672 8.469 1 98.88 91 VAL A C 1
ATOM 704 O O . VAL A 1 91 ? 1.562 17.328 7.777 1 98.88 91 VAL A O 1
ATOM 707 N N . GLU A 1 92 ? 2.02 15.555 9.055 1 98.5 92 GLU A N 1
ATOM 708 C CA . GLU A 1 92 ? 0.652 15.047 9.117 1 98.5 92 GLU A CA 1
ATOM 709 C C . GLU A 1 92 ? 0.2 14.852 10.562 1 98.5 92 GLU A C 1
ATOM 711 O O . GLU A 1 92 ? 0.974 14.383 11.398 1 98.5 92 GLU A O 1
ATOM 716 N N . TYR A 1 93 ? -1.051 15.32 10.836 1 98.44 93 TYR A N 1
ATOM 717 C CA . TYR A 1 93 ? -1.697 14.922 12.078 1 98.44 93 TYR A CA 1
ATOM 718 C C . TYR A 1 93 ? -2.596 13.711 11.867 1 98.44 93 TYR A C 1
ATOM 720 O O . TYR A 1 93 ? -3.52 13.75 11.055 1 98.44 93 TYR A O 1
ATOM 728 N N . ASN A 1 94 ? -2.32 12.594 12.562 1 98 94 ASN A N 1
ATOM 729 C CA . ASN A 1 94 ? -3.125 11.383 12.438 1 98 94 ASN A CA 1
ATOM 730 C C . ASN A 1 94 ? -4.059 11.203 13.625 1 98 94 ASN A C 1
ATOM 732 O O . ASN A 1 94 ? -3.604 10.969 14.75 1 98 94 ASN A O 1
ATOM 736 N N . GLY A 1 95 ? -5.328 11.328 13.375 1 97.19 95 GLY A N 1
ATOM 737 C CA . GLY A 1 95 ? -6.324 11.062 14.398 1 97.19 95 GLY A CA 1
ATOM 738 C C . GLY A 1 95 ? -6.465 9.586 14.719 1 97.19 95 GLY A C 1
ATOM 739 O O . GLY A 1 95 ? -5.766 8.75 14.148 1 97.19 95 GLY A O 1
ATOM 740 N N . ARG A 1 96 ? -7.352 9.289 15.578 1 96.06 96 ARG A N 1
ATOM 741 C CA . ARG A 1 96 ? -7.57 7.934 16.078 1 96.06 96 ARG A CA 1
ATOM 742 C C . ARG A 1 96 ? -7.906 6.973 14.953 1 96.06 96 ARG A C 1
ATOM 744 O O . ARG A 1 96 ? -7.523 5.801 14.992 1 96.06 96 ARG A O 1
ATOM 751 N N . GLN A 1 97 ? -8.617 7.402 13.914 1 95.62 97 GLN A N 1
ATOM 752 C CA . GLN A 1 97 ? -9.086 6.59 12.797 1 95.62 97 GLN A CA 1
ATOM 753 C C . GLN A 1 97 ? -7.91 5.977 12.031 1 95.62 97 GLN A C 1
ATOM 755 O O . GLN A 1 97 ? -8.078 5.004 11.297 1 95.62 97 GLN A O 1
ATOM 760 N N . HIS A 1 98 ? -6.734 6.5 12.156 1 96.75 98 HIS A N 1
ATOM 761 C CA . HIS A 1 98 ? -5.551 5.973 11.484 1 96.75 98 HIS A CA 1
ATOM 762 C C . HIS A 1 98 ? -4.977 4.777 12.234 1 96.75 98 HIS A C 1
ATOM 764 O O . HIS A 1 98 ? -4.156 4.031 11.695 1 96.75 98 HIS A O 1
ATOM 770 N N . TYR A 1 99 ? -5.422 4.586 13.445 1 96.12 99 TYR A N 1
ATOM 771 C CA . TYR A 1 99 ? -4.762 3.602 14.297 1 96.12 99 TYR A CA 1
ATOM 772 C C . TYR A 1 99 ? -5.73 2.498 14.703 1 96.12 99 TYR A C 1
ATOM 774 O O . TYR A 1 99 ? -5.305 1.424 15.141 1 96.12 99 TYR A O 1
ATOM 782 N N . GLN A 1 100 ? -6.984 2.811 14.625 1 96 100 GLN A N 1
ATOM 783 C CA . GLN A 1 100 ? -7.988 1.815 14.992 1 96 100 GLN A CA 1
ATOM 784 C C . GLN A 1 100 ? -9.281 2.025 14.211 1 96 100 GLN A C 1
ATOM 786 O O . GLN A 1 100 ? -9.516 3.107 13.664 1 96 100 GLN A O 1
ATOM 791 N N . TYR A 1 101 ? -10.055 0.961 14.211 1 94.94 101 TYR A N 1
ATOM 792 C CA . TYR A 1 101 ? -11.367 1.066 13.578 1 94.94 101 TYR A CA 1
ATOM 793 C C . TYR A 1 101 ? -12.281 1.989 14.375 1 94.94 101 TYR A C 1
ATOM 795 O O . TYR A 1 101 ? -12.461 1.809 15.578 1 94.94 101 TYR A O 1
ATOM 803 N N . VAL A 1 102 ? -12.742 3.008 13.742 1 95.19 102 VAL A N 1
ATOM 804 C CA . VAL A 1 102 ? -13.68 3.967 14.312 1 95.19 102 VAL A CA 1
ATOM 805 C C . VAL A 1 102 ? -14.914 4.082 13.422 1 95.19 102 VAL A C 1
ATOM 807 O O . VAL A 1 102 ? -14.867 4.715 12.367 1 95.19 102 VAL A O 1
ATOM 810 N N . PRO A 1 103 ? -16.047 3.535 13.852 1 94.38 103 PRO A N 1
ATOM 811 C CA . PRO A 1 103 ? -17.234 3.447 13 1 94.38 103 PRO A CA 1
ATOM 812 C C . PRO A 1 103 ? -17.609 4.793 12.383 1 94.38 103 PRO A C 1
ATOM 814 O O . PRO A 1 103 ? -18.031 4.848 11.227 1 94.38 103 PRO A O 1
ATOM 817 N N . HIS A 1 104 ? -17.562 5.871 13.172 1 94.06 104 HIS A N 1
ATOM 818 C CA . HIS A 1 104 ? -17.922 7.191 12.672 1 94.06 104 HIS A CA 1
ATOM 819 C C . HIS A 1 104 ? -17.156 7.531 11.398 1 94.06 104 HIS A C 1
ATOM 821 O O . HIS A 1 104 ? -17.703 8.148 10.484 1 94.06 104 HIS A O 1
ATOM 827 N N . PHE A 1 105 ? -15.922 7.094 11.242 1 92.44 105 PHE A N 1
ATOM 828 C CA . PHE A 1 105 ? -15.062 7.438 10.117 1 92.44 105 PHE A CA 1
ATOM 829 C C . PHE A 1 105 ? -15.109 6.355 9.047 1 92.44 105 PHE A C 1
ATOM 831 O O . PHE A 1 105 ? -15.031 6.648 7.855 1 92.44 105 PHE A O 1
ATOM 838 N N . HIS A 1 106 ? -15.211 5.09 9.43 1 92.19 106 HIS A N 1
ATOM 839 C CA . HIS A 1 106 ? -15 3.969 8.523 1 92.19 106 HIS A CA 1
ATOM 840 C C . HIS A 1 106 ? -16.328 3.324 8.125 1 92.19 106 HIS A C 1
ATOM 842 O O . HIS A 1 106 ? -16.359 2.453 7.254 1 92.19 106 HIS A O 1
ATOM 848 N N . GLY A 1 107 ? -17.406 3.762 8.812 1 90.06 107 GLY A N 1
ATOM 849 C CA . GLY A 1 107 ? -18.672 3.084 8.57 1 90.06 107 GLY A CA 1
ATOM 850 C C . GLY A 1 107 ? -18.703 1.672 9.125 1 90.06 107 GLY A C 1
ATOM 851 O O . GLY A 1 107 ? -17.875 1.306 9.961 1 90.06 107 GLY A O 1
ATOM 852 N N . PRO A 1 108 ? -19.672 0.948 8.664 1 88.06 108 PRO A N 1
ATOM 853 C CA . PRO A 1 108 ? -19.859 -0.391 9.227 1 88.06 108 PRO A CA 1
ATOM 854 C C . PRO A 1 108 ? -18.859 -1.41 8.664 1 88.06 108 PRO A C 1
ATOM 856 O O . PRO A 1 108 ? -18.719 -2.508 9.211 1 88.06 108 PRO A O 1
ATOM 859 N N . GLU A 1 109 ? -18.266 -1.079 7.66 1 86.19 109 GLU A N 1
ATOM 860 C CA . GLU A 1 109 ? -17.375 -2.031 6.996 1 86.19 109 GLU A CA 1
ATOM 861 C C . GLU A 1 109 ? -15.945 -1.895 7.504 1 86.19 109 GLU A C 1
ATOM 863 O O . GLU A 1 109 ? -15.258 -0.924 7.18 1 86.19 109 GLU A O 1
ATOM 868 N N . ARG A 1 110 ? -15.398 -2.873 8.109 1 87.69 110 ARG A N 1
ATOM 869 C CA . ARG A 1 110 ? -14.062 -2.85 8.703 1 87.69 110 ARG A CA 1
ATOM 870 C C . ARG A 1 110 ? -12.992 -2.746 7.625 1 87.69 110 ARG A C 1
ATOM 872 O O . ARG A 1 110 ? -11.891 -2.256 7.883 1 87.69 110 ARG A O 1
ATOM 879 N N . HIS A 1 111 ? -13.289 -3.182 6.453 1 88 111 HIS A N 1
ATOM 880 C CA . HIS A 1 111 ? -12.32 -3.135 5.359 1 88 111 HIS A CA 1
ATOM 881 C C . HIS A 1 111 ? -11.945 -1.697 5.016 1 88 111 HIS A C 1
ATOM 883 O O . HIS A 1 111 ? -10.867 -1.445 4.473 1 88 111 HIS A O 1
ATOM 889 N N . ARG A 1 112 ? -12.773 -0.767 5.426 1 90.25 112 ARG A N 1
ATOM 890 C CA . ARG A 1 112 ? -12.445 0.64 5.215 1 90.25 112 ARG A CA 1
ATOM 891 C C . ARG A 1 112 ? -11.281 1.067 6.102 1 90.25 112 ARG A C 1
ATOM 893 O O . ARG A 1 112 ? -10.461 1.899 5.703 1 90.25 112 ARG A O 1
ATOM 900 N N . PHE A 1 113 ? -11.289 0.491 7.27 1 94.12 113 PHE A N 1
ATOM 901 C CA . PHE A 1 113 ? -10.156 0.762 8.148 1 94.12 113 PHE A CA 1
ATOM 902 C C . PHE A 1 113 ? -8.875 0.155 7.582 1 94.12 113 PHE A C 1
ATOM 904 O O . PHE A 1 113 ? -7.828 0.804 7.566 1 94.12 113 PHE A O 1
ATOM 911 N N . THR A 1 114 ? -8.914 -1.053 7.102 1 92.69 114 THR A N 1
ATOM 912 C CA . THR A 1 114 ? -7.742 -1.691 6.512 1 92.69 114 THR A CA 1
ATOM 913 C C . THR A 1 114 ? -7.262 -0.914 5.289 1 92.69 114 THR A C 1
ATOM 915 O O . THR A 1 114 ? -6.055 -0.739 5.094 1 92.69 114 THR A O 1
ATOM 918 N N . GLU A 1 115 ? -8.188 -0.464 4.531 1 92.31 115 GLU A N 1
ATOM 919 C CA . GLU A 1 115 ? -7.848 0.374 3.385 1 92.31 115 GLU A CA 1
ATOM 920 C C . GLU A 1 115 ? -7.121 1.643 3.826 1 92.31 115 GLU A C 1
ATOM 922 O O . GLU A 1 115 ? -6.141 2.049 3.203 1 92.31 115 GLU A O 1
ATOM 927 N N . GLN A 1 116 ? -7.617 2.246 4.891 1 93.38 116 GLN A N 1
ATOM 928 C CA . GLN A 1 116 ? -6.969 3.432 5.438 1 93.38 116 GLN A CA 1
ATOM 929 C C . GLN A 1 116 ? -5.527 3.133 5.844 1 93.38 116 GLN A C 1
ATOM 931 O O . GLN A 1 116 ? -4.621 3.914 5.555 1 93.38 116 GLN A O 1
ATOM 936 N N . ARG A 1 117 ? -5.332 2.043 6.418 1 95.38 117 ARG A N 1
ATOM 937 C CA . ARG A 1 117 ? -3.992 1.645 6.844 1 95.38 117 ARG A CA 1
ATOM 938 C C . ARG A 1 117 ? -3.08 1.42 5.641 1 95.38 117 ARG A C 1
ATOM 940 O O . ARG A 1 117 ? -1.919 1.834 5.652 1 95.38 117 ARG A O 1
ATOM 947 N N . TYR A 1 118 ? -3.611 0.801 4.629 1 94.31 118 TYR A N 1
ATOM 948 C CA . TYR A 1 118 ? -2.838 0.616 3.404 1 94.31 118 TYR A 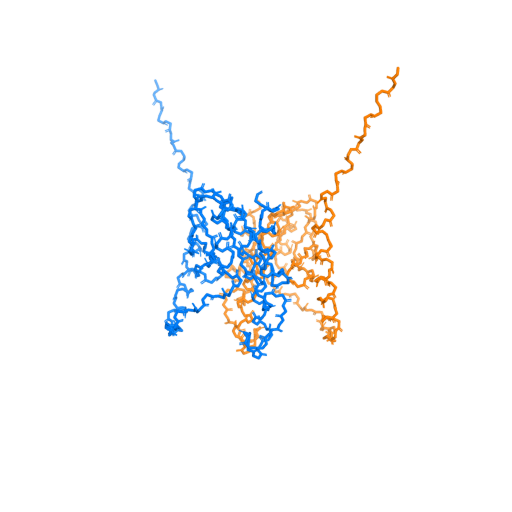CA 1
ATOM 949 C C . TYR A 1 118 ? -2.484 1.958 2.775 1 94.31 118 TYR A C 1
ATOM 951 O O . TYR A 1 118 ? -1.351 2.164 2.334 1 94.31 118 TYR A O 1
ATOM 959 N N . ARG A 1 119 ? -3.416 2.84 2.768 1 95.06 119 ARG A N 1
ATOM 960 C CA . ARG A 1 119 ? -3.193 4.168 2.201 1 95.06 119 ARG A CA 1
ATOM 961 C C . ARG A 1 119 ? -2.119 4.918 2.979 1 95.06 119 ARG A C 1
ATOM 963 O O . ARG A 1 119 ? -1.282 5.602 2.385 1 95.06 119 ARG A O 1
ATOM 970 N N . ASP A 1 120 ? -2.127 4.785 4.285 1 96.62 120 ASP A N 1
ATOM 971 C CA . ASP A 1 120 ? -1.113 5.422 5.117 1 96.62 120 ASP A CA 1
ATOM 972 C C . ASP A 1 120 ? 0.281 4.891 4.793 1 96.62 120 ASP A C 1
ATOM 974 O O . ASP A 1 120 ? 1.236 5.664 4.691 1 96.62 120 ASP A O 1
ATOM 978 N N . VAL A 1 121 ? 0.382 3.613 4.621 1 95.75 121 VAL A N 1
ATOM 979 C CA . VAL A 1 121 ? 1.66 2.975 4.328 1 95.75 121 VAL A CA 1
ATOM 980 C C . VAL A 1 121 ? 2.156 3.42 2.953 1 95.75 121 VAL A C 1
ATOM 982 O O . VAL A 1 121 ? 3.322 3.793 2.799 1 95.75 121 VAL A O 1
ATOM 985 N N . ILE A 1 122 ? 1.298 3.418 2.012 1 94.12 122 ILE A N 1
ATOM 986 C CA . ILE A 1 122 ? 1.667 3.801 0.652 1 94.12 122 ILE A CA 1
ATOM 987 C C . ILE A 1 122 ? 2.07 5.273 0.622 1 94.12 122 ILE A C 1
ATOM 989 O O . ILE A 1 122 ? 3.049 5.645 -0.031 1 94.12 122 ILE A O 1
ATOM 993 N N . LYS A 1 123 ? 1.302 6.094 1.325 1 96.12 123 LYS A N 1
ATOM 994 C CA . LYS A 1 123 ? 1.64 7.512 1.405 1 96.12 123 LYS A CA 1
ATOM 995 C C . LYS A 1 123 ? 3.049 7.711 1.958 1 96.12 123 LYS A C 1
ATOM 997 O O . LYS A 1 123 ? 3.836 8.477 1.403 1 96.12 123 LYS A O 1
ATOM 1002 N N . ALA A 1 124 ? 3.385 7.027 2.982 1 96.5 124 ALA A N 1
ATOM 1003 C CA . ALA A 1 124 ? 4.711 7.121 3.584 1 96.5 124 ALA A CA 1
A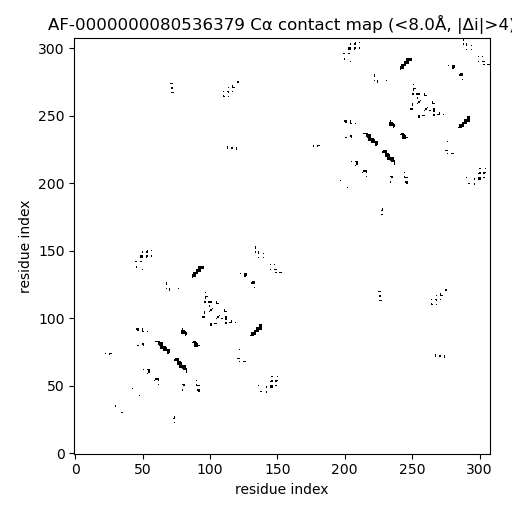TOM 1004 C C . ALA A 1 124 ? 5.789 6.648 2.613 1 96.5 124 ALA A C 1
ATOM 1006 O O . ALA A 1 124 ? 6.84 7.281 2.484 1 96.5 124 ALA A O 1
ATOM 1007 N N . GLN A 1 125 ? 5.504 5.578 1.937 1 93.81 125 GLN A N 1
ATOM 1008 C CA . GLN A 1 125 ? 6.465 5.016 0.994 1 93.81 125 GLN A CA 1
ATOM 1009 C C . GLN A 1 125 ? 6.695 5.957 -0.186 1 93.81 125 GLN A C 1
ATOM 1011 O O . GLN A 1 125 ? 7.832 6.152 -0.619 1 93.81 125 GLN A O 1
ATOM 1016 N N . LEU A 1 126 ? 5.637 6.535 -0.662 1 95.5 126 LEU A N 1
ATOM 1017 C CA . LEU A 1 126 ? 5.746 7.453 -1.789 1 95.5 126 LEU A CA 1
ATOM 1018 C C . LEU A 1 126 ? 6.531 8.703 -1.398 1 95.5 126 LEU A C 1
ATOM 1020 O O . LEU A 1 126 ? 7.344 9.195 -2.18 1 95.5 126 LEU A O 1
ATOM 1024 N N . CYS A 1 127 ? 6.234 9.203 -0.202 1 97 127 CYS A N 1
ATOM 1025 C CA . CYS A 1 127 ? 7.023 10.328 0.295 1 97 127 CYS A CA 1
ATOM 1026 C C . CYS A 1 127 ? 8.508 9.977 0.342 1 97 127 CYS A C 1
ATOM 1028 O O . CYS A 1 127 ? 9.344 10.734 -0.145 1 97 127 CYS A O 1
ATOM 1030 N N . LYS A 1 128 ? 8.797 8.812 0.862 1 95.88 128 LYS A N 1
ATOM 1031 C CA . LYS A 1 128 ? 10.18 8.352 0.948 1 95.88 128 LYS A CA 1
ATOM 1032 C C . LYS A 1 128 ? 10.82 8.273 -0.435 1 95.88 128 LYS A C 1
ATOM 1034 O O . LYS A 1 128 ? 11.93 8.766 -0.637 1 95.88 128 LYS A O 1
ATOM 1039 N N . GLU A 1 129 ? 10.133 7.73 -1.357 1 93.62 129 GLU A N 1
ATOM 1040 C CA . GLU A 1 129 ? 10.641 7.562 -2.715 1 93.62 129 GLU A CA 1
ATOM 1041 C C . GLU A 1 129 ? 10.898 8.914 -3.377 1 93.62 129 GLU A C 1
ATOM 1043 O O . GLU A 1 129 ? 11.781 9.031 -4.23 1 93.62 129 GLU A O 1
ATOM 1048 N N . GLN A 1 130 ? 10.18 9.875 -2.953 1 96.25 130 GLN A N 1
ATOM 1049 C CA . GLN A 1 130 ? 10.312 11.203 -3.551 1 96.25 130 GLN A CA 1
ATOM 1050 C C . GLN A 1 130 ? 11.258 12.078 -2.736 1 96.25 130 GLN A C 1
ATOM 1052 O O . GLN A 1 130 ? 11.398 13.273 -3.021 1 96.25 130 GLN A O 1
ATOM 1057 N N . GLY A 1 131 ? 11.766 11.562 -1.694 1 97.38 131 GLY A N 1
ATOM 1058 C CA . GLY A 1 131 ? 12.711 12.289 -0.859 1 97.38 131 GLY A CA 1
ATOM 1059 C C . GLY A 1 131 ? 12.031 13.258 0.099 1 97.38 131 GLY A C 1
ATOM 1060 O O . GLY A 1 131 ? 12.648 14.211 0.567 1 97.38 131 GLY A O 1
ATOM 1061 N N . ILE A 1 132 ? 10.773 13.078 0.289 1 98.38 132 ILE A N 1
ATOM 1062 C CA . ILE A 1 132 ? 10.023 13.914 1.216 1 98.38 132 ILE A CA 1
ATOM 1063 C C . ILE A 1 132 ? 10.086 13.32 2.619 1 98.38 132 ILE A C 1
ATOM 1065 O O . ILE A 1 132 ? 9.719 12.164 2.824 1 98.38 132 ILE A O 1
ATOM 1069 N N . LYS A 1 133 ? 10.586 14.078 3.572 1 98.69 133 LYS A N 1
ATOM 1070 C CA . LYS A 1 133 ? 10.484 13.68 4.973 1 98.69 133 LYS A CA 1
ATOM 1071 C C . LYS A 1 133 ? 9.078 13.914 5.508 1 98.69 133 LYS A C 1
ATOM 1073 O O . LYS A 1 133 ? 8.594 15.047 5.531 1 98.69 133 LYS A O 1
ATOM 1078 N N . LEU A 1 134 ? 8.469 12.883 5.91 1 98.75 134 LEU A N 1
ATOM 1079 C CA . LEU A 1 134 ? 7.117 12.953 6.449 1 98.75 134 LEU A CA 1
ATOM 1080 C C . LEU A 1 134 ? 7.121 12.766 7.961 1 98.75 134 LEU A C 1
ATOM 1082 O O . LEU A 1 134 ? 7.52 11.703 8.453 1 98.75 134 LEU A O 1
ATOM 1086 N N . ILE A 1 135 ? 6.738 13.773 8.688 1 98.88 135 ILE A N 1
ATOM 1087 C CA . ILE A 1 135 ? 6.559 13.68 10.133 1 98.88 135 ILE A CA 1
ATOM 1088 C C . ILE A 1 135 ? 5.082 13.469 10.461 1 98.88 135 ILE A C 1
ATOM 1090 O O . ILE A 1 135 ? 4.238 14.305 10.117 1 98.88 135 ILE A O 1
ATOM 1094 N N . VAL A 1 136 ? 4.801 12.367 11.062 1 98.81 136 VAL A N 1
ATOM 1095 C CA . VAL A 1 136 ? 3.424 12.055 11.438 1 98.81 136 VAL A CA 1
ATOM 1096 C C . VAL A 1 136 ? 3.234 12.273 12.938 1 98.81 136 VAL A C 1
ATOM 1098 O O . VAL A 1 136 ? 3.918 11.648 13.75 1 98.81 136 VAL A O 1
ATOM 1101 N N . VAL A 1 137 ? 2.371 13.164 13.32 1 98.88 137 VAL A N 1
ATOM 1102 C CA . VAL A 1 137 ? 2.02 13.422 14.711 1 98.88 137 VAL A CA 1
ATOM 1103 C C . VAL A 1 137 ? 0.77 12.625 15.086 1 98.88 137 VAL A C 1
ATOM 1105 O O . VAL A 1 137 ? -0.323 12.898 14.586 1 98.88 137 VAL A O 1
ATOM 1108 N N . PRO A 1 138 ? 0.898 11.68 15.977 1 98.56 138 PRO A N 1
ATOM 1109 C CA . PRO A 1 138 ? -0.282 10.898 16.359 1 98.56 138 PRO A CA 1
ATOM 1110 C C . PRO A 1 138 ? -1.212 11.656 17.297 1 98.56 138 PRO A C 1
ATOM 1112 O O . PRO A 1 138 ? -0.771 12.562 18.016 1 98.56 138 PRO A O 1
ATOM 1115 N N . TYR A 1 139 ? -2.406 11.266 17.359 1 98.06 139 TYR A N 1
ATOM 1116 C CA . TYR A 1 139 ? -3.43 11.93 18.156 1 98.06 139 TYR A CA 1
ATOM 1117 C C . TYR A 1 139 ? -3.121 11.82 19.641 1 98.06 139 TYR A C 1
ATOM 1119 O O . TYR A 1 139 ? -3.709 12.531 20.453 1 98.06 139 TYR A O 1
ATOM 1127 N N . THR A 1 140 ? -2.203 10.93 19.984 1 98.44 140 THR A N 1
ATOM 1128 C CA . THR A 1 140 ? -1.877 10.711 21.391 1 98.44 140 THR A CA 1
ATOM 1129 C C . THR A 1 140 ? -0.937 11.797 21.906 1 98.44 140 THR A C 1
ATOM 1131 O O . THR A 1 140 ? -0.73 11.922 23.109 1 98.44 140 THR A O 1
ATOM 1134 N N . VAL A 1 141 ? -0.346 12.547 21.016 1 98.62 141 VAL A N 1
ATOM 1135 C CA . VAL A 1 141 ? 0.446 13.703 21.422 1 98.62 141 VAL A CA 1
ATOM 1136 C C . VAL A 1 141 ? -0.481 14.852 21.812 1 98.62 141 VAL A C 1
ATOM 1138 O O . VAL A 1 141 ? -1.315 15.281 21.016 1 98.62 141 VAL A O 1
ATOM 1141 N N . ALA A 1 142 ? -0.315 15.289 23.031 1 98.19 142 ALA A N 1
ATOM 1142 C CA . ALA A 1 142 ? -1.125 16.422 23.469 1 98.19 142 ALA A CA 1
ATOM 1143 C C . ALA A 1 142 ? -0.868 17.656 22.609 1 98.19 142 ALA A C 1
ATOM 1145 O O . ALA A 1 142 ? 0.266 17.906 22.188 1 98.19 142 ALA A O 1
ATOM 1146 N N . VAL A 1 143 ? -1.92 18.406 22.391 1 97.94 143 VAL A N 1
ATOM 1147 C CA . VAL A 1 143 ? -1.845 19.562 21.5 1 97.94 143 VAL A CA 1
ATOM 1148 C C . VAL A 1 143 ? -0.701 20.484 21.938 1 97.94 143 VAL A C 1
ATOM 1150 O O . VAL A 1 143 ? 0.068 20.969 21.109 1 97.94 143 VAL A O 1
ATOM 1153 N N . ASP A 1 144 ? -0.503 20.703 23.234 1 98.06 144 ASP A N 1
ATOM 1154 C CA . ASP A 1 144 ? 0.511 21.594 23.766 1 98.06 144 ASP A CA 1
ATOM 1155 C C . ASP A 1 144 ? 1.914 21.031 23.578 1 98.06 144 ASP A C 1
ATOM 1157 O O . ASP A 1 144 ? 2.906 21.75 23.719 1 98.06 144 ASP A O 1
ATOM 1161 N N . ASP A 1 145 ? 2.008 19.734 23.219 1 98.75 145 ASP A N 1
ATOM 1162 C CA . ASP A 1 145 ? 3.301 19.062 23.078 1 98.75 145 ASP A CA 1
ATOM 1163 C C . ASP A 1 145 ? 3.654 18.875 21.594 1 98.75 145 ASP A C 1
ATOM 1165 O O . ASP A 1 145 ? 4.727 18.359 21.281 1 98.75 145 ASP A O 1
ATOM 1169 N N . ILE A 1 146 ? 2.812 19.344 20.688 1 98.88 146 ILE A N 1
ATOM 1170 C CA . ILE A 1 146 ? 2.984 19.078 19.25 1 98.88 146 ILE A CA 1
ATOM 1171 C C . ILE A 1 146 ? 4.242 19.766 18.75 1 98.88 146 ILE A C 1
ATOM 1173 O O . ILE A 1 146 ? 5.035 19.172 18.016 1 98.88 146 ILE A O 1
ATOM 1177 N N . GLU A 1 147 ? 4.391 20.953 19.141 1 98.88 147 GLU A N 1
ATOM 1178 C CA . GLU A 1 147 ? 5.574 21.672 18.672 1 98.88 147 GLU A CA 1
ATOM 1179 C C . GLU A 1 147 ? 6.855 20.969 19.109 1 98.88 147 GLU A C 1
ATOM 1181 O O . GLU A 1 147 ? 7.773 20.797 18.297 1 98.88 147 GLU A O 1
ATOM 1186 N N . ALA A 1 148 ? 6.945 20.578 20.375 1 98.81 148 ALA A N 1
ATOM 1187 C CA . ALA A 1 148 ? 8.109 19.844 20.875 1 98.81 148 ALA A CA 1
ATOM 1188 C C . ALA A 1 148 ? 8.312 18.547 20.109 1 98.81 148 ALA A C 1
ATOM 1190 O O . ALA A 1 148 ? 9.445 18.172 19.812 1 98.81 148 ALA A O 1
ATOM 1191 N N . TYR A 1 149 ? 7.242 17.859 19.859 1 98.88 149 TYR A N 1
ATOM 1192 C CA . TYR A 1 149 ? 7.297 16.609 19.125 1 98.88 149 TYR A CA 1
ATOM 1193 C C . TYR A 1 149 ? 7.891 16.812 17.734 1 98.88 149 TYR A C 1
ATOM 1195 O O . TYR A 1 149 ? 8.812 16.094 17.344 1 98.88 149 TYR A O 1
ATOM 1203 N N . ILE A 1 150 ? 7.355 17.812 17.016 1 98.88 150 ILE A N 1
ATOM 1204 C CA . ILE A 1 150 ? 7.82 18.078 15.656 1 98.88 150 ILE A CA 1
ATOM 1205 C C . ILE A 1 150 ? 9.289 18.5 15.688 1 98.88 150 ILE A C 1
ATOM 1207 O O . ILE A 1 150 ? 10.078 18.078 14.844 1 98.88 150 ILE A O 1
ATOM 1211 N N . ARG A 1 151 ? 9.664 19.312 16.641 1 98.69 151 ARG A N 1
ATOM 1212 C CA . ARG A 1 151 ? 11.039 19.781 16.766 1 98.69 151 ARG A CA 1
ATOM 1213 C C . ARG A 1 151 ? 12.008 18.609 16.891 1 98.69 151 ARG A C 1
ATOM 1215 O O . ARG A 1 151 ? 13.117 18.641 16.344 1 98.69 151 ARG A O 1
ATOM 1222 N N . ARG A 1 152 ? 11.633 17.531 17.531 1 98.31 152 ARG A N 1
ATOM 1223 C CA . ARG A 1 152 ? 12.484 16.375 17.75 1 98.31 152 ARG A CA 1
ATOM 1224 C C . ARG A 1 152 ? 12.656 15.57 16.469 1 98.31 152 ARG A C 1
ATOM 1226 O O . ARG A 1 152 ? 13.555 14.734 16.359 1 98.31 152 ARG A O 1
ATOM 1233 N N . HIS A 1 153 ? 11.82 15.883 15.523 1 97.88 153 HIS A N 1
ATOM 1234 C CA . HIS A 1 153 ? 11.805 15.031 14.344 1 97.88 153 HIS A CA 1
ATOM 1235 C C . HIS A 1 153 ? 12.258 15.797 13.102 1 97.88 153 HIS A C 1
ATOM 1237 O O . HIS A 1 153 ? 12.344 15.234 12.016 1 97.88 153 HIS A O 1
ATOM 1243 N N . VAL A 1 154 ? 12.391 17.125 13.234 1 95.75 154 VAL A N 1
ATOM 1244 C CA . VAL A 1 154 ? 12.852 17.922 12.102 1 95.75 154 VAL A CA 1
ATOM 1245 C C . VAL A 1 154 ? 14.359 17.734 11.922 1 95.75 154 VAL A C 1
ATOM 1247 O O . VAL A 1 154 ? 15.109 17.703 12.898 1 95.75 154 VAL A O 1
ATOM 1250 N N . MET B 1 1 ? 47.875 8.07 31.297 1 27.83 1 MET B N 1
ATOM 1251 C CA . MET B 1 1 ? 46.531 8.297 31.797 1 27.83 1 MET B CA 1
ATOM 1252 C C . MET B 1 1 ? 45.5 8.047 30.688 1 27.83 1 MET B C 1
ATOM 1254 O O . MET B 1 1 ? 45.594 8.633 29.609 1 27.83 1 MET B O 1
ATOM 1258 N N . ASN B 1 2 ? 44.812 6.809 30.672 1 25.42 2 ASN B N 1
ATOM 1259 C CA . ASN B 1 2 ? 44.094 5.957 29.719 1 25.42 2 ASN B CA 1
ATOM 1260 C C . ASN B 1 2 ? 42.75 6.543 29.344 1 25.42 2 ASN B C 1
ATOM 1262 O O . ASN B 1 2 ? 41.906 6.809 30.219 1 25.42 2 ASN B O 1
ATOM 1266 N N . LYS B 1 3 ? 42.719 7.367 28.25 1 29.05 3 LYS B N 1
ATOM 1267 C CA . LYS B 1 3 ? 41.562 8.07 27.719 1 29.05 3 LYS B CA 1
ATOM 1268 C C . LYS B 1 3 ? 40.406 7.105 27.406 1 29.05 3 LYS B C 1
ATOM 1270 O O . LYS B 1 3 ? 40.562 6.176 26.609 1 29.05 3 LYS B O 1
ATOM 1275 N N . THR B 1 4 ? 39.5 6.715 28.406 1 28.89 4 THR B N 1
ATOM 1276 C CA . THR B 1 4 ? 38.375 5.816 28.344 1 28.89 4 THR B CA 1
ATOM 1277 C C . THR B 1 4 ? 37.312 6.316 27.344 1 28.89 4 THR B C 1
ATOM 1279 O O . THR B 1 4 ? 36.812 7.434 27.484 1 28.89 4 THR B O 1
ATOM 1282 N N . HIS B 1 5 ? 37.562 6.078 26.047 1 29.84 5 HIS B N 1
ATOM 1283 C CA . HIS B 1 5 ? 36.625 6.438 24.984 1 29.84 5 HIS B CA 1
ATOM 1284 C C . HIS B 1 5 ? 35.25 5.848 25.25 1 29.84 5 HIS B C 1
ATOM 1286 O O . HIS B 1 5 ? 35.094 4.648 25.5 1 29.84 5 HIS B O 1
ATOM 1292 N N . VAL B 1 6 ? 34.344 6.617 25.969 1 29.84 6 VAL B N 1
ATOM 1293 C CA . VAL B 1 6 ? 32.969 6.289 26.281 1 29.84 6 VAL B CA 1
ATOM 1294 C C . VAL B 1 6 ? 32.219 6.023 24.984 1 29.84 6 VAL B C 1
ATOM 1296 O O . VAL B 1 6 ? 32.219 6.844 24.062 1 29.84 6 VAL B O 1
ATOM 1299 N N . PHE B 1 7 ? 32.125 4.727 24.547 1 27.02 7 PHE B N 1
ATOM 1300 C CA . PHE B 1 7 ? 31.359 4.203 23.422 1 27.02 7 PHE B CA 1
ATOM 1301 C C . PHE B 1 7 ? 29.875 4.531 23.578 1 27.02 7 PHE B C 1
ATOM 1303 O O . PHE B 1 7 ? 29.266 4.227 24.609 1 27.02 7 PHE B O 1
ATOM 1310 N N . LYS B 1 8 ? 29.484 5.691 23.109 1 27.83 8 LYS B N 1
ATOM 1311 C CA . LYS B 1 8 ? 28.078 6.074 23.094 1 27.83 8 LYS B CA 1
ATOM 1312 C C . LYS B 1 8 ? 27.219 5.016 22.406 1 27.83 8 LYS B C 1
ATOM 1314 O O . LYS B 1 8 ? 27.469 4.684 21.234 1 27.83 8 LYS B O 1
ATOM 1319 N N . PRO B 1 9 ? 26.609 4.051 23.203 1 28.44 9 PRO B N 1
ATOM 1320 C CA . PRO B 1 9 ? 25.719 3.055 22.609 1 28.44 9 PRO B CA 1
ATOM 1321 C C . PRO B 1 9 ? 24.609 3.686 21.766 1 28.44 9 PRO B C 1
ATOM 1323 O O . PRO B 1 9 ? 24.078 4.742 22.125 1 28.44 9 PRO B O 1
ATOM 1326 N N . SER B 1 10 ? 24.75 3.602 20.453 1 26.92 10 SER B N 1
ATOM 1327 C CA . SER B 1 10 ? 23.828 4.051 19.422 1 26.92 10 SER B CA 1
ATOM 1328 C C . SER B 1 10 ? 22.422 3.523 19.672 1 26.92 10 SER B C 1
ATOM 1330 O O . SER B 1 10 ? 22.172 2.318 19.578 1 26.92 10 SER B O 1
ATOM 1332 N N . LEU B 1 11 ? 21.609 3.961 20.688 1 28.06 11 LEU B N 1
ATOM 1333 C CA . LEU B 1 11 ? 20.25 3.68 21.141 1 28.06 11 LEU B CA 1
ATOM 1334 C C . LEU B 1 11 ? 19.234 3.896 20 1 28.06 11 LEU B C 1
ATOM 1336 O O . LEU B 1 11 ? 18.031 3.809 20.219 1 28.06 11 LEU B O 1
ATOM 1340 N N . CYS B 1 12 ? 19.656 4.391 18.828 1 27.94 12 CYS B N 1
ATOM 1341 C CA . CYS B 1 12 ? 18.641 4.926 17.938 1 27.94 12 CYS B CA 1
ATOM 1342 C C . CYS B 1 12 ? 17.797 3.807 17.328 1 27.94 12 CYS B C 1
ATOM 1344 O O . CYS B 1 12 ? 16.719 4.055 16.797 1 27.94 12 CYS B O 1
ATOM 1346 N N . HIS B 1 13 ? 18.312 2.508 17.266 1 30.5 13 HIS B N 1
ATOM 1347 C CA . HIS B 1 13 ? 17.641 1.482 16.469 1 30.5 13 HIS B CA 1
ATOM 1348 C C . HIS B 1 13 ? 16.344 1.035 17.141 1 30.5 13 HIS B C 1
ATOM 1350 O O . HIS B 1 13 ? 15.477 0.451 16.484 1 30.5 13 HIS B O 1
ATOM 1356 N N . CYS B 1 14 ? 16.172 1.161 18.469 1 29.56 14 CYS B N 1
ATOM 1357 C CA . CYS B 1 14 ? 15.18 0.354 19.172 1 29.56 14 CYS B CA 1
ATOM 1358 C C . CYS B 1 14 ? 13.781 0.954 19.031 1 29.56 14 CYS B C 1
ATOM 1360 O O . CYS B 1 14 ? 12.781 0.279 19.281 1 29.56 14 CYS B O 1
ATOM 1362 N N . PHE B 1 15 ? 13.727 2.271 18.844 1 28.8 15 PHE B N 1
ATOM 1363 C CA . PHE B 1 15 ? 12.367 2.764 19.047 1 28.8 15 PHE B CA 1
ATOM 1364 C C . PHE B 1 15 ? 11.469 2.354 17.875 1 28.8 15 PHE B C 1
ATOM 1366 O O . PHE B 1 15 ? 10.25 2.332 18.016 1 28.8 15 PHE B O 1
ATOM 1373 N N . ALA B 1 16 ? 12.039 2.279 16.641 1 31.81 16 ALA B N 1
ATOM 1374 C CA . ALA B 1 16 ? 11.203 1.865 15.508 1 31.81 16 ALA B CA 1
ATOM 1375 C C . ALA B 1 16 ? 10.609 0.481 15.742 1 31.81 16 ALA B C 1
ATOM 1377 O O . ALA B 1 16 ? 9.5 0.191 15.297 1 31.81 16 ALA B O 1
ATOM 1378 N N . LEU B 1 17 ? 11.273 -0.439 16.5 1 34.22 17 LEU B N 1
ATOM 1379 C CA . LEU B 1 17 ? 10.883 -1.826 16.734 1 34.22 17 LEU B CA 1
ATOM 1380 C C . LEU B 1 17 ? 9.711 -1.904 17.688 1 34.22 17 LEU B C 1
ATOM 1382 O O . LEU B 1 17 ? 8.852 -2.785 17.562 1 34.22 17 LEU B O 1
ATOM 1386 N N . MET B 1 18 ? 9.625 -0.939 18.609 1 34.22 18 MET B N 1
ATOM 1387 C CA . MET B 1 18 ? 8.625 -1.205 19.641 1 34.22 18 MET B CA 1
ATOM 1388 C C . MET B 1 18 ? 7.223 -0.928 19.109 1 34.22 18 MET B C 1
ATOM 1390 O O . MET B 1 18 ? 6.258 -1.55 19.562 1 34.22 18 MET B O 1
ATOM 1394 N N . LYS B 1 19 ? 7.086 0.179 18.359 1 37.16 19 LYS B N 1
ATOM 1395 C CA . LYS B 1 19 ? 5.738 0.493 17.891 1 37.16 19 LYS B CA 1
ATOM 1396 C C . LYS B 1 19 ? 5.223 -0.577 16.938 1 37.16 19 LYS B C 1
ATOM 1398 O O . LYS B 1 19 ? 4.031 -0.885 16.922 1 37.16 19 LYS B O 1
ATOM 1403 N N . MET B 1 20 ? 6.141 -1.191 16.172 1 38.84 20 MET B N 1
ATOM 1404 C CA . MET B 1 20 ? 5.758 -2.324 15.336 1 38.84 20 MET B CA 1
ATOM 1405 C C . MET B 1 20 ? 5.207 -3.465 16.188 1 38.84 20 MET B C 1
ATOM 1407 O O . MET B 1 20 ? 4.273 -4.156 15.773 1 38.84 20 MET B O 1
ATOM 1411 N N . ASP B 1 21 ? 5.656 -3.404 17.453 1 41.31 21 ASP B N 1
ATOM 1412 C CA . ASP B 1 21 ? 5.344 -4.582 18.266 1 41.31 21 ASP B CA 1
ATOM 1413 C C . ASP B 1 21 ? 3.908 -4.535 18.766 1 41.31 21 ASP B C 1
ATOM 1415 O O . ASP B 1 21 ? 3.186 -5.531 18.703 1 41.31 21 ASP B O 1
ATOM 1419 N N . LEU B 1 22 ? 3.529 -3.355 19.172 1 40.22 22 LEU B N 1
ATOM 1420 C CA . LEU B 1 22 ? 2.205 -3.307 19.781 1 40.22 22 LEU B CA 1
ATOM 1421 C C . LEU B 1 22 ? 1.112 -3.436 18.734 1 40.22 22 LEU B C 1
ATOM 1423 O O . LEU B 1 22 ? 0.111 -4.121 18.953 1 40.22 22 LEU B O 1
ATOM 1427 N N . LEU B 1 23 ? 1.321 -2.793 17.625 1 41.28 23 LEU B N 1
ATOM 1428 C CA . LEU B 1 23 ? 0.363 -2.922 16.547 1 41.28 23 LEU B CA 1
ATOM 1429 C C . LEU B 1 23 ? 0.349 -4.344 15.992 1 41.28 23 LEU B C 1
ATOM 1431 O O . LEU B 1 23 ? -0.715 -4.883 15.68 1 41.28 23 LEU B O 1
ATOM 1435 N N . GLN B 1 24 ? 1.535 -4.875 16.047 1 44.25 24 GLN B N 1
ATOM 1436 C CA . GLN B 1 24 ? 1.622 -6.289 15.695 1 44.25 24 GLN B CA 1
ATOM 1437 C C . GLN B 1 24 ? 0.86 -7.152 16.688 1 44.25 24 GLN B C 1
ATOM 1439 O O . GLN B 1 24 ? 0.208 -8.125 16.312 1 44.25 24 GLN B O 1
ATOM 1444 N N . LEU B 1 25 ? 0.957 -6.66 17.875 1 43.34 25 LEU B N 1
ATOM 1445 C CA . LEU B 1 25 ? 0.285 -7.422 18.922 1 43.34 25 LEU B CA 1
ATOM 1446 C C . LEU B 1 25 ? -1.229 -7.32 18.781 1 43.34 25 LEU B C 1
ATOM 1448 O O . LEU B 1 25 ? -1.935 -8.328 18.859 1 43.34 25 LEU B O 1
ATOM 1452 N N . ALA B 1 26 ? -1.706 -6.145 18.656 1 43.94 26 ALA B N 1
ATOM 1453 C CA . ALA B 1 26 ? -3.15 -5.949 18.562 1 43.94 26 ALA B CA 1
ATOM 1454 C C . ALA B 1 26 ? -3.715 -6.633 17.312 1 43.94 26 ALA B C 1
ATOM 1456 O O . ALA B 1 26 ? -4.773 -7.262 17.375 1 43.94 26 ALA B O 1
ATOM 1457 N N . TYR B 1 27 ? -2.984 -6.531 16.297 1 44.53 27 TYR B N 1
ATOM 1458 C CA . TYR B 1 27 ? -3.35 -7.227 15.07 1 44.53 27 TYR B CA 1
ATOM 1459 C C . TYR B 1 27 ? -3.35 -8.734 15.273 1 44.53 27 TYR B C 1
ATOM 1461 O O . TYR B 1 27 ? -4.215 -9.438 14.75 1 44.53 27 TYR B O 1
ATOM 1469 N N . SER B 1 28 ? -2.414 -9.133 16.062 1 46.94 28 SER B N 1
ATOM 1470 C CA . SER B 1 28 ? -2.365 -10.562 16.391 1 46.94 28 SER B CA 1
ATOM 1471 C C . SER B 1 28 ? -3.621 -11.008 17.125 1 46.94 28 SER B C 1
ATOM 1473 O O . SER B 1 28 ? -4.156 -12.086 16.859 1 46.94 28 SER B O 1
ATOM 1475 N N . ILE B 1 29 ? -4.066 -10.18 17.969 1 45.03 29 ILE B N 1
ATOM 1476 C CA . ILE B 1 29 ? -5.227 -10.539 18.766 1 45.03 29 ILE B CA 1
ATOM 1477 C C . ILE B 1 29 ? -6.473 -10.586 17.891 1 45.03 29 ILE B C 1
ATOM 1479 O O . ILE B 1 29 ? -7.293 -11.5 18.016 1 45.03 29 ILE B O 1
ATOM 1483 N N . TYR B 1 30 ? -6.594 -9.664 17.016 1 39.72 30 TYR B N 1
ATOM 1484 C CA . TYR B 1 30 ? -7.766 -9.602 16.156 1 39.72 30 TYR B CA 1
ATOM 1485 C C . TYR B 1 30 ? -7.82 -10.797 15.211 1 39.72 30 TYR B C 1
ATOM 1487 O O . TYR B 1 30 ? -8.875 -11.406 15.039 1 39.72 30 TYR B O 1
ATOM 1495 N N . THR B 1 31 ? -6.707 -11.078 14.648 1 46.47 31 THR B N 1
ATOM 1496 C CA . THR B 1 31 ? -6.688 -12.242 13.758 1 46.47 31 THR B CA 1
ATOM 1497 C C . THR B 1 31 ? -6.941 -13.523 14.539 1 46.47 31 THR B C 1
ATOM 1499 O O . THR B 1 31 ? -7.359 -14.531 13.969 1 46.47 31 THR B O 1
ATOM 1502 N N . SER B 1 32 ? -6.605 -13.492 15.766 1 41.78 32 SER B N 1
ATOM 1503 C CA . SER B 1 32 ? -6.82 -14.688 16.578 1 41.78 32 SER B CA 1
ATOM 1504 C C . SER B 1 32 ? -8.305 -14.945 16.797 1 41.78 32 SER B C 1
ATOM 1506 O O . SER B 1 32 ? -8.719 -16.094 16.969 1 41.78 32 SER B O 1
ATOM 1508 N N . ILE B 1 33 ? -9.07 -13.891 17 1 43.47 33 ILE B N 1
ATOM 1509 C CA . ILE B 1 33 ? -10.477 -14.109 17.312 1 43.47 33 ILE B CA 1
ATOM 1510 C C . ILE B 1 33 ? -11.227 -14.578 16.078 1 43.47 33 ILE B C 1
ATOM 1512 O O . ILE B 1 33 ? -12.25 -15.258 16.172 1 43.47 33 ILE B O 1
ATOM 1516 N N . VAL B 1 34 ? -10.844 -14.055 14.938 1 40.06 34 VAL B N 1
ATOM 1517 C CA . VAL B 1 34 ? -11.539 -14.562 13.758 1 40.06 34 VAL B CA 1
ATOM 1518 C C . VAL B 1 34 ? -11.078 -15.992 13.461 1 40.06 34 VAL B C 1
ATOM 1520 O O . VAL B 1 34 ? -9.883 -16.25 13.305 1 40.06 34 VAL B O 1
ATOM 1523 N N . GLY B 1 35 ? -11.633 -16.984 14.109 1 35.28 35 GLY B N 1
ATOM 1524 C CA . GLY B 1 35 ? -11.422 -18.406 13.898 1 35.28 35 GLY B CA 1
ATOM 1525 C C . GLY B 1 35 ? -11.18 -18.766 12.445 1 35.28 35 GLY B C 1
ATOM 1526 O O . GLY B 1 35 ? -12 -18.438 11.578 1 35.28 35 GLY B O 1
ATOM 1527 N N . SER B 1 36 ? -9.945 -18.672 12 1 39.47 36 SER B N 1
ATOM 1528 C CA . SER B 1 36 ? -9.602 -19.078 10.641 1 39.47 36 SER B CA 1
ATOM 1529 C C . SER B 1 36 ? -10.008 -20.531 10.391 1 39.47 36 SER B C 1
ATOM 1531 O O . SER B 1 36 ? -9.484 -21.453 11.031 1 39.47 36 SER B O 1
ATOM 1533 N N . VAL B 1 37 ? -11.211 -20.859 10.25 1 37.28 37 VAL B N 1
ATOM 1534 C CA . VAL B 1 37 ? -11.453 -22.188 9.695 1 37.28 37 VAL B CA 1
ATOM 1535 C C . VAL B 1 37 ? -10.453 -22.469 8.57 1 37.28 37 VAL B C 1
ATOM 1537 O O . VAL B 1 37 ? -10.148 -21.578 7.77 1 37.28 37 VAL B O 1
ATOM 1540 N N . ALA B 1 38 ? -9.578 -23.391 8.891 1 44.78 38 ALA B N 1
ATOM 1541 C CA . ALA B 1 38 ? -8.586 -23.781 7.895 1 44.78 38 ALA B CA 1
ATOM 1542 C C . ALA B 1 38 ? -9.242 -24.047 6.547 1 44.78 38 ALA B C 1
ATOM 1544 O O . ALA B 1 38 ? -10.07 -24.953 6.43 1 44.78 38 ALA B O 1
ATOM 1545 N N . PRO B 1 39 ? -9.469 -23.047 5.77 1 46.16 39 PRO B N 1
ATOM 1546 C CA . PRO B 1 39 ? -10.047 -23.422 4.473 1 46.16 39 PRO B CA 1
ATOM 1547 C C . PRO B 1 39 ? -9.297 -24.562 3.799 1 46.16 39 PRO B C 1
ATOM 1549 O O . PRO B 1 39 ? -8.125 -24.797 4.105 1 46.16 39 PRO B O 1
ATOM 1552 N N . ALA B 1 40 ? -10.078 -25.516 3.23 1 49.44 40 ALA B N 1
ATOM 1553 C CA . ALA B 1 40 ? -9.516 -26.516 2.338 1 49.44 40 ALA B CA 1
ATOM 1554 C C . ALA B 1 40 ? -8.391 -25.938 1.489 1 49.44 40 ALA B C 1
ATOM 1556 O O . ALA B 1 40 ? -8.359 -24.734 1.224 1 49.44 40 ALA B O 1
ATOM 1557 N N . LYS B 1 41 ? -7.293 -26.688 1.429 1 52.19 41 LYS B N 1
ATOM 1558 C CA . LYS B 1 41 ? -6.109 -26.25 0.694 1 52.19 41 LYS B CA 1
ATOM 1559 C C . LYS B 1 41 ? -6.496 -25.641 -0.651 1 52.19 41 LYS B C 1
ATOM 1561 O O . LYS B 1 41 ? -7.211 -26.266 -1.438 1 52.19 41 LYS B O 1
ATOM 1566 N N . PRO B 1 42 ? -6.301 -24.312 -0.799 1 61.09 42 PRO B N 1
ATOM 1567 C CA . PRO B 1 42 ? -6.746 -23.703 -2.061 1 61.09 42 PRO B CA 1
ATOM 1568 C C . PRO B 1 42 ? -6.176 -24.422 -3.285 1 61.09 42 PRO B C 1
ATOM 1570 O O . PRO B 1 42 ? -5.047 -24.922 -3.244 1 61.09 42 PRO B O 1
ATOM 1573 N N . ARG B 1 43 ? -7.004 -24.969 -4.168 1 78.38 43 ARG B N 1
ATOM 1574 C CA . ARG B 1 43 ? -6.637 -25.516 -5.469 1 78.38 43 ARG B CA 1
ATOM 1575 C C . ARG B 1 43 ? -5.773 -24.531 -6.254 1 78.38 43 ARG B C 1
ATOM 1577 O O . ARG B 1 43 ? -6.02 -23.328 -6.234 1 78.38 43 ARG B O 1
ATOM 1584 N N . ILE B 1 44 ? -4.582 -25 -6.602 1 89.62 44 ILE B N 1
ATOM 1585 C CA . ILE B 1 44 ? -3.699 -24.234 -7.473 1 89.62 44 ILE B CA 1
ATOM 1586 C C . ILE B 1 44 ? -4.344 -24.062 -8.852 1 89.62 44 ILE B C 1
ATOM 1588 O O . ILE B 1 44 ? -4.871 -25.031 -9.414 1 89.62 44 ILE B O 1
ATOM 1592 N N . SER B 1 45 ? -4.449 -22.906 -9.352 1 92.06 45 SER B N 1
ATOM 1593 C CA . SER B 1 45 ? -5.047 -22.656 -10.664 1 92.06 45 SER B CA 1
ATOM 1594 C C . SER B 1 45 ? -4.16 -23.172 -11.781 1 92.06 45 SER B C 1
ATOM 1596 O O . SER B 1 45 ? -2.975 -23.438 -11.578 1 92.06 45 SER B O 1
ATOM 1598 N N . HIS B 1 46 ? -4.73 -23.312 -12.977 1 95.25 46 HIS B N 1
ATOM 1599 C CA . HIS B 1 46 ? -3.969 -23.766 -14.141 1 95.25 46 HIS B CA 1
ATOM 1600 C C . HIS B 1 46 ? -2.84 -22.781 -14.461 1 95.25 46 HIS B C 1
ATOM 1602 O O . HIS B 1 46 ? -1.725 -23.203 -14.773 1 95.25 46 HIS B O 1
ATOM 1608 N N . GLY B 1 47 ? -3.154 -21.469 -14.367 1 97.31 47 GLY B N 1
ATOM 1609 C CA . GLY B 1 47 ? -2.143 -20.453 -14.617 1 97.31 47 GLY B CA 1
ATOM 1610 C C . GLY B 1 47 ? -0.978 -20.531 -13.648 1 97.31 47 GLY B C 1
ATOM 1611 O O . GLY B 1 47 ? 0.182 -20.453 -14.062 1 97.31 47 GLY B O 1
ATOM 1612 N N . GLU B 1 48 ? -1.282 -20.672 -12.414 1 97.38 48 GLU B N 1
ATOM 1613 C CA . GLU B 1 48 ? -0.25 -20.781 -11.383 1 97.38 48 GLU B CA 1
ATOM 1614 C C . GLU B 1 48 ? 0.628 -22 -11.609 1 97.38 48 GLU B C 1
ATOM 1616 O O . GLU B 1 48 ? 1.854 -21.922 -11.492 1 97.38 48 GLU B O 1
ATOM 1621 N N . ARG B 1 49 ? -0.007 -23.047 -11.953 1 97.62 49 ARG B N 1
ATOM 1622 C CA . ARG B 1 49 ? 0.723 -24.281 -12.234 1 97.62 49 ARG B CA 1
ATOM 1623 C C . ARG B 1 49 ? 1.685 -24.109 -13.398 1 97.62 49 ARG B C 1
ATOM 1625 O O . ARG B 1 49 ? 2.836 -24.547 -13.336 1 97.62 49 ARG B O 1
ATOM 1632 N N . GLU B 1 50 ? 1.196 -23.531 -14.43 1 98.5 50 GLU B N 1
ATOM 1633 C CA . GLU B 1 50 ? 2.031 -23.312 -15.609 1 98.5 50 GLU B CA 1
ATOM 1634 C C . GLU B 1 50 ? 3.189 -22.375 -15.297 1 98.5 50 GLU B C 1
ATOM 1636 O O . GLU B 1 50 ? 4.293 -22.531 -15.82 1 98.5 50 GLU B O 1
ATOM 1641 N N . CYS B 1 51 ? 2.979 -21.359 -14.422 1 98.81 51 CYS B N 1
ATOM 1642 C CA . CYS B 1 51 ? 4.055 -20.469 -14 1 98.81 51 CYS B CA 1
ATOM 1643 C C . CYS B 1 51 ? 5.16 -21.25 -13.297 1 98.81 51 CYS B C 1
ATOM 1645 O O . CYS B 1 51 ? 6.344 -21.047 -13.57 1 98.81 51 CYS B O 1
ATOM 1647 N N . HIS B 1 52 ? 4.727 -22.078 -12.469 1 98.56 52 HIS B N 1
ATOM 1648 C CA . HIS B 1 52 ? 5.676 -22.906 -11.734 1 98.56 52 HIS B CA 1
ATOM 1649 C C . HIS B 1 52 ? 6.504 -23.766 -12.68 1 98.56 52 HIS B C 1
ATOM 1651 O O . HIS B 1 52 ? 7.738 -23.75 -12.625 1 98.56 52 HIS B O 1
ATOM 1657 N N . ARG B 1 53 ? 5.797 -24.469 -13.531 1 98.56 53 ARG B N 1
ATOM 1658 C CA . ARG B 1 53 ? 6.48 -25.312 -14.516 1 98.56 53 ARG B CA 1
ATOM 1659 C C . ARG B 1 53 ? 7.457 -24.484 -15.344 1 98.56 53 ARG B C 1
ATOM 1661 O O . ARG B 1 53 ? 8.617 -24.875 -15.508 1 98.56 53 ARG B O 1
ATOM 1668 N N . ALA B 1 54 ? 7.031 -23.375 -15.875 1 98.88 54 ALA B N 1
ATOM 1669 C CA . ALA B 1 54 ? 7.785 -22.547 -16.812 1 98.88 54 ALA B CA 1
ATOM 1670 C C . ALA B 1 54 ? 9.047 -22 -16.156 1 98.88 54 ALA B C 1
ATOM 1672 O O . ALA B 1 54 ? 10.133 -22.078 -16.734 1 98.88 54 ALA B O 1
ATOM 1673 N N . ILE B 1 55 ? 8.945 -21.469 -14.93 1 98.88 55 ILE B N 1
ATOM 1674 C CA . ILE B 1 55 ? 10.094 -20.797 -14.32 1 98.88 55 ILE B CA 1
ATOM 1675 C C . ILE B 1 55 ? 11.164 -21.844 -13.992 1 98.88 55 ILE B C 1
ATOM 1677 O O . ILE B 1 55 ? 12.359 -21.562 -14.125 1 98.88 55 ILE B O 1
ATOM 1681 N N . GLU B 1 56 ? 10.719 -23 -13.57 1 98.88 56 GLU B N 1
ATOM 1682 C CA . GLU B 1 56 ? 11.688 -24.062 -13.273 1 98.88 56 GLU B CA 1
ATOM 1683 C C . GLU B 1 56 ? 12.359 -24.562 -14.547 1 98.88 56 GLU B C 1
ATOM 1685 O O . GLU B 1 56 ? 13.562 -24.812 -14.555 1 98.88 56 GLU B O 1
ATOM 1690 N N . ALA B 1 57 ? 11.594 -24.656 -15.57 1 98.75 57 ALA B N 1
ATOM 1691 C CA . ALA B 1 57 ? 12.172 -25.062 -16.844 1 98.75 57 ALA B CA 1
ATOM 1692 C C . ALA B 1 57 ? 13.195 -24.047 -17.344 1 98.75 57 ALA B C 1
ATOM 1694 O O . ALA B 1 57 ? 14.258 -24.422 -17.844 1 98.75 57 ALA B O 1
ATOM 1695 N N . ILE B 1 58 ? 12.906 -22.797 -17.172 1 98.69 58 ILE B N 1
ATOM 1696 C CA . ILE B 1 58 ? 13.727 -21.703 -17.688 1 98.69 58 ILE B CA 1
ATOM 1697 C C . ILE B 1 58 ? 15.016 -21.609 -16.891 1 98.69 58 ILE B C 1
ATOM 1699 O O . ILE B 1 58 ? 16.094 -21.422 -17.453 1 98.69 58 ILE B O 1
ATOM 1703 N N . THR B 1 59 ? 14.938 -21.781 -15.586 1 98.62 59 THR B N 1
ATOM 1704 C CA . THR B 1 59 ? 16.078 -21.484 -14.727 1 98.62 59 THR B CA 1
ATOM 1705 C C . THR B 1 59 ? 16.844 -22.75 -14.391 1 98.62 59 THR B C 1
ATOM 1707 O O . THR B 1 59 ? 18 -22.688 -13.953 1 98.62 59 THR B O 1
ATOM 1710 N 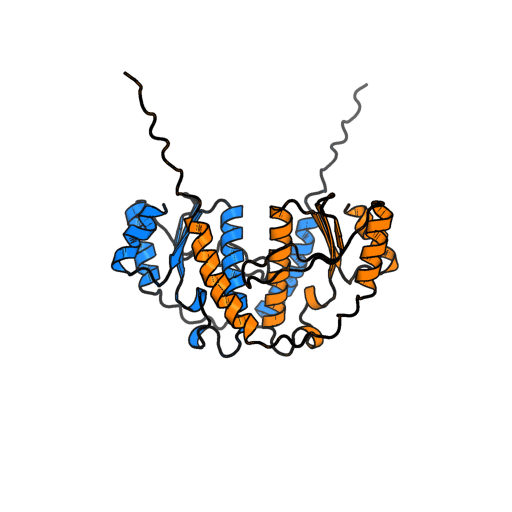N . GLY B 1 60 ? 16.172 -23.844 -14.523 1 98.56 60 GLY B N 1
ATOM 1711 C CA . GLY B 1 60 ? 16.75 -25.109 -14.078 1 98.56 60 GLY B CA 1
ATOM 1712 C C . GLY B 1 60 ? 16.797 -25.234 -12.57 1 98.56 60 GLY B C 1
ATOM 1713 O O . GLY B 1 60 ? 17.562 -26.047 -12.039 1 98.56 60 GLY B O 1
ATOM 1714 N N . LYS B 1 61 ? 16.141 -24.359 -11.828 1 98.81 61 LYS B N 1
ATOM 1715 C CA . LYS B 1 61 ? 16.109 -24.359 -10.367 1 98.81 61 LYS B CA 1
ATOM 1716 C C . LYS B 1 61 ? 14.719 -24.672 -9.836 1 98.81 61 LYS B C 1
ATOM 1718 O O . LYS B 1 61 ? 13.734 -24.562 -10.57 1 98.81 61 LYS B O 1
ATOM 1723 N N . LYS B 1 62 ? 14.648 -25.078 -8.609 1 98.69 62 LYS B N 1
ATOM 1724 C CA . LYS B 1 62 ? 13.367 -25.359 -7.965 1 98.69 62 LYS B CA 1
ATOM 1725 C C . LYS B 1 62 ? 12.766 -24.109 -7.359 1 98.69 62 LYS B C 1
ATOM 1727 O O . LYS B 1 62 ? 13.492 -23.266 -6.812 1 98.69 62 LYS B O 1
ATOM 1732 N N . PHE B 1 63 ? 11.484 -24 -7.465 1 98.69 63 PHE B N 1
ATOM 1733 C CA . PHE B 1 63 ? 10.711 -22.922 -6.867 1 98.69 63 PHE B CA 1
ATOM 1734 C C . PHE B 1 63 ? 9.609 -23.469 -5.973 1 98.69 63 PHE B C 1
ATOM 1736 O O . PHE B 1 63 ? 9.141 -24.594 -6.18 1 98.69 63 PHE B O 1
ATOM 1743 N N . ALA B 1 64 ? 9.219 -22.672 -5.004 1 97.88 64 ALA B N 1
ATOM 1744 C CA . ALA B 1 64 ? 8.156 -23.078 -4.09 1 97.88 64 ALA B CA 1
ATOM 1745 C C . ALA B 1 64 ? 7.332 -21.875 -3.639 1 97.88 64 ALA B C 1
ATOM 1747 O O . ALA B 1 64 ? 7.793 -20.734 -3.715 1 97.88 64 ALA B O 1
ATOM 1748 N N . LYS B 1 65 ? 6.094 -22.219 -3.178 1 97.12 65 LYS B N 1
ATOM 1749 C CA . LYS B 1 65 ? 5.336 -21.188 -2.475 1 97.12 65 LYS B CA 1
ATOM 1750 C C . LYS B 1 65 ? 6.078 -20.719 -1.228 1 97.12 65 LYS B C 1
ATOM 1752 O O . LYS B 1 65 ? 6.762 -21.5 -0.569 1 97.12 65 LYS B O 1
ATOM 1757 N N . SER B 1 66 ? 5.984 -19.438 -1.021 1 97.56 66 SER B N 1
ATOM 1758 C CA . SER B 1 66 ? 6.695 -18.875 0.124 1 97.56 66 SER B CA 1
ATOM 1759 C C . SER B 1 66 ? 5.891 -17.766 0.786 1 97.56 66 SER B C 1
ATOM 1761 O O . SER B 1 66 ? 5.234 -16.969 0.102 1 97.56 66 SER B O 1
ATOM 1763 N N . ARG B 1 67 ? 5.895 -17.656 2.066 1 96.81 67 ARG B N 1
ATOM 1764 C CA . ARG B 1 67 ? 5.27 -16.594 2.832 1 96.81 67 ARG B CA 1
ATOM 1765 C C . ARG B 1 67 ? 6.309 -15.773 3.59 1 96.81 67 ARG B C 1
ATOM 1767 O O . ARG B 1 67 ? 6.148 -15.5 4.781 1 96.81 67 ARG B O 1
ATOM 1774 N N . CYS B 1 68 ? 7.34 -15.383 2.828 1 95.25 68 CYS B N 1
ATOM 1775 C CA . CYS B 1 68 ? 8.516 -14.773 3.441 1 95.25 68 CYS B CA 1
ATOM 1776 C C . CYS B 1 68 ? 8.359 -13.258 3.531 1 95.25 68 CYS B C 1
ATOM 1778 O O . CYS B 1 68 ? 9.25 -12.57 4.031 1 95.25 68 CYS B O 1
ATOM 1780 N N . ILE B 1 69 ? 7.289 -12.719 3.078 1 95.75 69 ILE B N 1
ATOM 1781 C CA . ILE B 1 69 ? 7.07 -11.273 3.07 1 95.75 69 ILE B CA 1
ATOM 1782 C C . ILE B 1 69 ? 6.016 -10.906 4.113 1 95.75 69 ILE B C 1
ATOM 1784 O O . ILE B 1 69 ? 4.883 -11.398 4.059 1 95.75 69 ILE B O 1
ATOM 1788 N N . LYS B 1 70 ? 6.352 -10.07 4.992 1 95.38 70 LYS B N 1
ATOM 1789 C CA . LYS B 1 70 ? 5.406 -9.641 6.02 1 95.38 70 LYS B CA 1
ATOM 1790 C C . LYS B 1 70 ? 4.668 -8.375 5.59 1 95.38 70 LYS B C 1
ATOM 1792 O O . LYS B 1 70 ? 5.293 -7.379 5.215 1 95.38 70 LYS B O 1
ATOM 1797 N N . ASN B 1 71 ? 3.359 -8.453 5.641 1 94.44 71 ASN B N 1
ATOM 1798 C CA . ASN B 1 71 ? 2.514 -7.289 5.383 1 94.44 71 ASN B CA 1
ATOM 1799 C C . ASN B 1 71 ? 2.562 -6.289 6.535 1 94.44 71 ASN B C 1
ATOM 1801 O O . ASN B 1 71 ? 2.143 -6.602 7.648 1 94.44 71 ASN B O 1
ATOM 1805 N N . PRO B 1 72 ? 3.031 -5.113 6.285 1 92 72 PRO B N 1
ATOM 1806 C CA . PRO B 1 72 ? 3.148 -4.16 7.391 1 92 72 PRO B CA 1
ATOM 1807 C C . PRO B 1 72 ? 1.794 -3.658 7.887 1 92 72 PRO B C 1
ATOM 1809 O O . PRO B 1 72 ? 1.701 -3.096 8.977 1 92 72 PRO B O 1
ATOM 1812 N N . VAL B 1 73 ? 0.764 -3.871 7.094 1 91.81 73 VAL B N 1
ATOM 1813 C CA . VAL B 1 73 ? -0.555 -3.352 7.438 1 91.81 73 VAL B CA 1
ATOM 1814 C C . VAL B 1 73 ? -1.286 -4.352 8.336 1 91.81 73 VAL B C 1
ATOM 1816 O O . VAL B 1 73 ? -1.809 -3.982 9.391 1 91.81 73 VAL B O 1
ATOM 1819 N N . THR B 1 74 ? -1.19 -5.582 7.992 1 90.88 74 THR B N 1
ATOM 1820 C CA . THR B 1 74 ? -2.002 -6.578 8.688 1 90.88 74 THR B CA 1
ATOM 1821 C C . THR B 1 74 ? -1.147 -7.402 9.641 1 90.88 74 THR B C 1
ATOM 1823 O O . THR B 1 74 ? -1.676 -8.102 10.508 1 90.88 74 THR B O 1
ATOM 1826 N N . GLY B 1 75 ? 0.134 -7.391 9.414 1 92.44 75 GLY B N 1
ATOM 1827 C CA . GLY B 1 75 ? 1.023 -8.234 10.203 1 92.44 75 GLY B CA 1
ATOM 1828 C C . GLY B 1 75 ? 1.096 -9.664 9.695 1 92.44 75 GLY B C 1
ATOM 1829 O O . GLY B 1 75 ? 1.882 -10.469 10.195 1 92.44 75 GLY B O 1
ATOM 1830 N N . GLN B 1 76 ? 0.257 -10 8.758 1 93.38 76 GLN B N 1
ATOM 1831 C CA . GLN B 1 76 ? 0.235 -11.344 8.188 1 93.38 76 GLN B CA 1
ATOM 1832 C C . GLN B 1 76 ? 1.271 -11.492 7.078 1 93.38 76 GLN B C 1
ATOM 1834 O O . GLN B 1 76 ? 1.722 -10.492 6.508 1 93.38 76 GLN B O 1
ATOM 1839 N N . HIS B 1 77 ? 1.666 -12.719 6.816 1 95.62 77 HIS B N 1
ATOM 1840 C CA . HIS B 1 77 ? 2.645 -12.961 5.766 1 95.62 77 HIS B CA 1
ATOM 1841 C C . HIS B 1 77 ? 1.966 -13.117 4.406 1 95.62 77 HIS B C 1
ATOM 1843 O O . HIS B 1 77 ? 0.931 -13.781 4.301 1 95.62 77 HIS B O 1
ATOM 1849 N N . LEU B 1 78 ? 2.527 -12.43 3.441 1 96.25 78 LEU B N 1
ATOM 1850 C CA . LEU B 1 78 ? 2.039 -12.523 2.068 1 96.25 78 LEU B CA 1
ATOM 1851 C C . LEU B 1 78 ? 2.666 -13.719 1.354 1 96.25 78 LEU B C 1
ATOM 1853 O O . LEU B 1 78 ? 3.844 -14.023 1.559 1 96.25 78 LEU B O 1
ATOM 1857 N N . GLU B 1 79 ? 1.896 -14.32 0.544 1 96.25 79 GLU B N 1
ATOM 1858 C CA . GLU B 1 79 ? 2.369 -15.492 -0.176 1 96.25 79 GLU B CA 1
ATOM 1859 C C . GLU B 1 79 ? 2.902 -15.125 -1.557 1 96.25 79 GLU B C 1
ATOM 1861 O O . GLU B 1 79 ? 2.301 -14.305 -2.26 1 96.25 79 GLU B O 1
ATOM 1866 N N . LEU B 1 80 ? 4.004 -15.664 -1.949 1 98 80 LEU B N 1
ATOM 1867 C CA . LEU B 1 80 ? 4.496 -15.703 -3.322 1 98 80 LEU B CA 1
ATOM 1868 C C . LEU B 1 80 ? 4.246 -17.062 -3.949 1 98 80 LEU B C 1
ATOM 1870 O O . LEU B 1 80 ? 4.562 -18.094 -3.35 1 98 80 LEU B O 1
ATOM 1874 N N . ASP B 1 81 ? 3.742 -17.094 -5.121 1 97.81 81 ASP B N 1
ATOM 1875 C CA . ASP B 1 81 ? 3.354 -18.359 -5.75 1 97.81 81 ASP B CA 1
ATOM 1876 C C . ASP B 1 81 ? 4.57 -19.234 -6.012 1 97.81 81 ASP B C 1
ATOM 1878 O O . ASP B 1 81 ? 4.543 -20.438 -5.73 1 97.81 81 ASP B O 1
ATOM 1882 N N . CYS B 1 82 ? 5.574 -18.656 -6.625 1 98.06 82 CYS B N 1
ATOM 1883 C CA . CYS B 1 82 ? 6.84 -19.297 -6.961 1 98.06 82 CYS B CA 1
ATOM 1884 C C . CYS B 1 82 ? 8.016 -18.422 -6.527 1 98.06 82 CYS B C 1
ATOM 1886 O O . CYS B 1 82 ? 8.203 -17.328 -7.039 1 98.06 82 CYS B O 1
ATOM 1888 N N . TYR B 1 83 ? 8.836 -19.016 -5.637 1 98.81 83 TYR B N 1
ATOM 1889 C CA . TYR B 1 83 ? 9.953 -18.219 -5.16 1 98.81 83 TYR B CA 1
ATOM 1890 C C . TYR B 1 83 ? 11.211 -19.078 -5.008 1 98.81 83 TYR B C 1
ATOM 1892 O O . TYR B 1 83 ? 11.133 -20.219 -4.551 1 98.81 83 TYR B O 1
ATOM 1900 N N . ASN B 1 84 ? 12.25 -18.547 -5.449 1 98.88 84 ASN B N 1
ATOM 1901 C CA . ASN B 1 84 ? 13.586 -19.062 -5.195 1 98.88 84 ASN B CA 1
ATOM 1902 C C . ASN B 1 84 ? 14.461 -18.047 -4.469 1 98.88 84 ASN B C 1
ATOM 1904 O O . ASN B 1 84 ? 14.852 -17.031 -5.047 1 98.88 84 ASN B O 1
ATOM 1908 N N . SER B 1 85 ? 14.789 -18.312 -3.223 1 98.44 85 SER B N 1
ATOM 1909 C CA . SER B 1 85 ? 15.484 -17.359 -2.371 1 98.44 85 SER B CA 1
ATOM 1910 C C . SER B 1 85 ? 16.922 -17.156 -2.834 1 98.44 85 SER B C 1
ATOM 1912 O O . SER B 1 85 ? 17.484 -16.078 -2.682 1 98.44 85 SER B O 1
ATOM 1914 N N . ALA B 1 86 ? 17.484 -18.172 -3.371 1 98.44 86 ALA B N 1
ATOM 1915 C CA . ALA B 1 86 ? 18.859 -18.047 -3.85 1 98.44 86 ALA B CA 1
ATOM 1916 C C . ALA B 1 86 ? 18.953 -17.109 -5.047 1 98.44 86 ALA B C 1
ATOM 1918 O O . ALA B 1 86 ? 19.875 -16.312 -5.148 1 98.44 86 ALA B O 1
ATOM 1919 N N . LEU B 1 87 ? 18.031 -17.188 -5.918 1 98.56 87 LEU B N 1
ATOM 1920 C CA . LEU B 1 87 ? 18 -16.359 -7.113 1 98.56 87 LEU B CA 1
ATOM 1921 C C . LEU B 1 87 ? 17.359 -15.008 -6.824 1 98.56 87 LEU B C 1
ATOM 1923 O O . LEU B 1 87 ? 17.438 -14.086 -7.637 1 98.56 87 LEU B O 1
ATOM 1927 N N . LYS B 1 88 ? 16.656 -14.883 -5.656 1 98.62 88 LYS B N 1
ATOM 1928 C CA . LYS B 1 88 ? 15.828 -13.727 -5.336 1 98.62 88 LYS B CA 1
ATOM 1929 C C . LYS B 1 88 ? 14.852 -13.43 -6.465 1 98.62 88 LYS B C 1
ATOM 1931 O O . LYS B 1 88 ? 14.742 -12.289 -6.918 1 98.62 88 LYS B O 1
ATOM 1936 N N . LEU B 1 89 ? 14.188 -14.5 -6.879 1 98.88 89 LEU B N 1
ATOM 1937 C CA . LEU B 1 89 ? 13.289 -14.453 -8.031 1 98.88 89 LEU B CA 1
ATOM 1938 C C . LEU B 1 89 ? 11.938 -15.07 -7.688 1 98.88 89 LEU B C 1
ATOM 1940 O O . LEU B 1 89 ? 11.875 -16.172 -7.129 1 98.88 89 LEU B O 1
ATOM 1944 N N . ALA B 1 90 ? 10.867 -14.312 -7.984 1 98.88 90 ALA B N 1
ATOM 1945 C CA . ALA B 1 90 ? 9.508 -14.789 -7.738 1 98.88 90 ALA B CA 1
ATOM 1946 C C . ALA B 1 90 ? 8.633 -14.609 -8.977 1 98.88 90 ALA B C 1
ATOM 1948 O O . ALA B 1 90 ? 8.844 -13.688 -9.766 1 98.88 90 ALA B O 1
ATOM 1949 N N . VAL B 1 91 ? 7.676 -15.508 -9.141 1 98.88 91 VAL B N 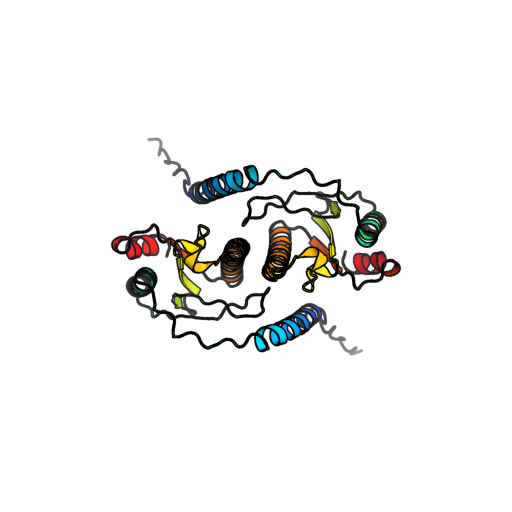1
ATOM 1950 C CA . VAL B 1 91 ? 6.664 -15.414 -10.188 1 98.88 91 VAL B CA 1
ATOM 1951 C C . VAL B 1 91 ? 5.27 -15.539 -9.578 1 98.88 91 VAL B C 1
ATOM 1953 O O . VAL B 1 91 ? 5.039 -16.391 -8.711 1 98.88 91 VAL B O 1
ATOM 1956 N N . GLU B 1 92 ? 4.41 -14.633 -9.977 1 98.5 92 GLU B N 1
ATOM 1957 C CA . GLU B 1 92 ? 3.01 -14.641 -9.562 1 98.5 92 GLU B CA 1
ATOM 1958 C C . GLU B 1 92 ? 2.08 -14.703 -10.773 1 98.5 92 GLU B C 1
ATOM 1960 O O . GLU B 1 92 ? 2.33 -14.047 -11.789 1 98.5 92 GLU B O 1
ATOM 1965 N N . TYR B 1 93 ? 1.052 -15.586 -10.648 1 98.5 93 TYR B N 1
ATOM 1966 C CA . TYR B 1 93 ? -0.056 -15.516 -11.594 1 98.5 93 TYR B CA 1
ATOM 1967 C C . TYR B 1 93 ? -1.202 -14.688 -11.031 1 98.5 93 TYR B C 1
ATOM 1969 O O . TYR B 1 93 ? -1.74 -14.992 -9.969 1 98.5 93 TYR B O 1
ATOM 1977 N N . ASN B 1 94 ? -1.575 -13.594 -11.711 1 98 94 ASN B N 1
ATOM 1978 C CA . ASN B 1 94 ? -2.668 -12.734 -11.266 1 98 94 ASN B CA 1
ATOM 1979 C C . ASN B 1 94 ? -3.936 -12.969 -12.078 1 98 94 ASN B C 1
ATOM 1981 O O . ASN B 1 94 ? -3.977 -12.656 -13.273 1 98 94 ASN B O 1
ATOM 1985 N N . GLY B 1 95 ? -4.922 -13.508 -11.445 1 97.19 95 GLY B N 1
ATOM 1986 C CA . GLY B 1 95 ? -6.223 -13.672 -12.07 1 97.19 95 GLY B CA 1
ATOM 1987 C C . GLY B 1 95 ? -6.965 -12.359 -12.25 1 97.19 95 GLY B C 1
ATOM 1988 O O . GLY B 1 95 ? -6.461 -11.297 -11.875 1 97.19 95 GLY B O 1
ATOM 1989 N N . ARG B 1 96 ? -8.125 -12.445 -12.75 1 96.12 96 ARG B N 1
ATOM 1990 C CA . ARG B 1 96 ? -8.953 -11.289 -13.086 1 96.12 96 ARG B CA 1
ATOM 1991 C C . ARG B 1 96 ? -9.227 -10.43 -11.852 1 96.12 96 ARG B C 1
ATOM 1993 O O . ARG B 1 96 ? -9.312 -9.203 -11.945 1 96.12 96 ARG B O 1
ATOM 2000 N N . GLN B 1 97 ? -9.375 -11.023 -10.672 1 95.69 97 GLN B N 1
ATOM 2001 C CA . GLN B 1 97 ? -9.711 -10.352 -9.414 1 95.69 97 GLN B CA 1
ATOM 2002 C C . GLN B 1 97 ? -8.648 -9.328 -9.039 1 95.69 97 GLN B C 1
ATOM 2004 O O . GLN B 1 97 ? -8.906 -8.43 -8.234 1 95.69 97 GLN B O 1
ATOM 2009 N N . HIS B 1 98 ? -7.465 -9.414 -9.547 1 96.81 98 HIS B N 1
ATOM 2010 C CA . HIS B 1 98 ? -6.391 -8.469 -9.266 1 96.81 98 HIS B CA 1
ATOM 2011 C C . HIS B 1 98 ? -6.547 -7.191 -10.094 1 96.81 98 HIS B C 1
ATOM 2013 O O . HIS B 1 98 ? -5.91 -6.176 -9.805 1 96.81 98 HIS B O 1
ATOM 2019 N N . TYR B 1 99 ? -7.395 -7.234 -11.078 1 96.06 99 TYR B N 1
ATOM 2020 C CA . TYR B 1 99 ? -7.43 -6.141 -12.039 1 96.06 99 TYR B CA 1
ATOM 2021 C C . TYR B 1 99 ? -8.797 -5.473 -12.055 1 96.06 99 TYR B C 1
ATOM 2023 O O . TYR B 1 99 ? -8.945 -4.348 -12.539 1 96.06 99 TYR B O 1
ATOM 2031 N N . GLN B 1 100 ? -9.766 -6.195 -11.602 1 95.94 100 GLN B N 1
ATOM 2032 C CA . GLN B 1 100 ? -11.109 -5.637 -11.57 1 95.94 100 GLN B CA 1
ATOM 2033 C C . GLN B 1 100 ? -11.93 -6.238 -10.43 1 95.94 100 GLN B C 1
ATOM 2035 O O . GLN B 1 100 ? -11.586 -7.301 -9.906 1 95.94 100 GLN B O 1
ATOM 2040 N N . TYR B 1 101 ? -12.977 -5.516 -10.117 1 94.81 101 TYR B N 1
ATOM 2041 C CA . TYR B 1 101 ? -13.891 -6.031 -9.102 1 94.81 101 TYR B CA 1
ATOM 2042 C C . TYR B 1 101 ? -14.633 -7.266 -9.609 1 94.81 101 TYR B C 1
ATOM 2044 O O . TYR B 1 101 ? -15.234 -7.234 -10.688 1 94.81 101 TYR B O 1
ATOM 2052 N N . VAL B 1 102 ? -14.484 -8.328 -8.938 1 95.19 102 VAL B N 1
ATOM 2053 C CA . VAL B 1 102 ? -15.156 -9.594 -9.234 1 95.19 102 VAL B CA 1
ATOM 2054 C C . VAL B 1 102 ? -15.914 -10.07 -8 1 95.19 102 VAL B C 1
ATOM 2056 O O . VAL B 1 102 ? -15.312 -10.586 -7.055 1 95.19 102 VAL B O 1
ATOM 2059 N N . PRO B 1 103 ? -17.234 -9.984 -8.008 1 94.38 103 PRO B N 1
ATOM 2060 C CA . PRO B 1 103 ? -18.031 -10.266 -6.816 1 94.38 103 PRO B CA 1
ATOM 2061 C C . PRO B 1 103 ? -17.719 -11.617 -6.188 1 94.38 103 PRO B C 1
ATOM 2063 O O . PRO B 1 103 ? -17.688 -11.742 -4.961 1 94.38 103 PRO B O 1
ATOM 2066 N N . HIS B 1 104 ? -17.531 -12.648 -7.012 1 94.06 104 HIS B N 1
ATOM 2067 C CA . HIS B 1 104 ? -17.234 -13.984 -6.5 1 94.06 104 HIS B CA 1
ATOM 2068 C C . HIS B 1 104 ? -16.031 -13.953 -5.559 1 94.06 104 HIS B C 1
ATOM 2070 O O . HIS B 1 104 ? -16.016 -14.664 -4.555 1 94.06 104 HIS B O 1
ATOM 2076 N N . PHE B 1 105 ? -15.055 -13.109 -5.777 1 92.56 105 PHE B N 1
ATOM 2077 C CA . PHE B 1 105 ? -13.812 -13.062 -5.008 1 92.56 105 PHE B CA 1
ATOM 2078 C C . PHE B 1 105 ? -13.898 -12 -3.922 1 92.56 105 PHE B C 1
ATOM 2080 O O . PHE B 1 105 ? -13.344 -12.172 -2.832 1 92.56 105 PHE B O 1
ATOM 2087 N N . HIS B 1 106 ? -14.547 -10.875 -4.184 1 92.19 106 HIS B N 1
ATOM 2088 C CA . HIS B 1 106 ? -14.461 -9.695 -3.326 1 92.19 106 HIS B CA 1
ATOM 2089 C C . HIS B 1 106 ? -15.727 -9.539 -2.488 1 92.19 106 HIS B C 1
ATOM 2091 O O . HIS B 1 106 ? -15.781 -8.688 -1.591 1 92.19 106 HIS B O 1
ATOM 2097 N N . GLY B 1 107 ? -16.734 -10.352 -2.822 1 90.06 107 GLY B N 1
ATOM 2098 C CA . GLY B 1 107 ? -18.016 -10.148 -2.145 1 90.06 107 GLY B CA 1
ATOM 2099 C C . GLY B 1 107 ? -18.719 -8.875 -2.574 1 90.06 107 GLY B C 1
ATOM 2100 O O . GLY B 1 107 ? -18.375 -8.289 -3.609 1 90.06 107 GLY B O 1
ATOM 2101 N N . PRO B 1 108 ? -19.688 -8.516 -1.798 1 88.06 108 PRO B N 1
ATOM 2102 C CA . PRO B 1 108 ? -20.484 -7.359 -2.195 1 88.06 108 PRO B CA 1
ATOM 2103 C C . PRO B 1 108 ? -19.797 -6.027 -1.916 1 88.06 108 PRO B C 1
ATOM 2105 O O . PRO B 1 108 ? -20.234 -4.984 -2.416 1 88.06 108 PRO B O 1
ATOM 2108 N N . GLU B 1 109 ? -18.828 -6.086 -1.166 1 86.25 109 GLU B N 1
ATOM 2109 C CA . GLU B 1 109 ? -18.172 -4.848 -0.766 1 86.25 109 GLU B CA 1
ATOM 2110 C C . GLU B 1 109 ? -17.031 -4.504 -1.708 1 86.25 109 GLU B C 1
ATOM 2112 O O . GLU B 1 109 ? -15.977 -5.148 -1.674 1 86.25 109 GLU B O 1
ATOM 2117 N N . ARG B 1 110 ? -17.078 -3.43 -2.402 1 87.62 110 ARG B N 1
ATOM 2118 C CA . ARG B 1 110 ? -16.078 -3.021 -3.391 1 87.62 110 ARG B CA 1
ATOM 2119 C C . ARG B 1 110 ? -14.758 -2.674 -2.723 1 87.62 110 ARG B C 1
ATOM 2121 O O . ARG B 1 110 ? -13.695 -2.762 -3.348 1 87.62 110 ARG B O 1
ATOM 2128 N N . HIS B 1 111 ? -14.797 -2.299 -1.49 1 88.12 111 HIS B N 1
ATOM 2129 C CA . HIS B 1 111 ? -13.586 -1.938 -0.77 1 88.12 111 HIS B CA 1
ATOM 2130 C C . HIS B 1 111 ? -12.641 -3.129 -0.649 1 88.12 111 HIS B C 1
ATOM 2132 O O . HIS B 1 111 ? -11.43 -2.953 -0.498 1 88.12 111 HIS B O 1
ATOM 2138 N N . ARG B 1 112 ? -13.164 -4.312 -0.826 1 90.31 112 ARG B N 1
ATOM 2139 C CA . ARG B 1 112 ? -12.312 -5.496 -0.816 1 90.31 112 ARG B CA 1
ATOM 2140 C C . ARG B 1 112 ? -11.422 -5.547 -2.055 1 90.31 112 ARG B C 1
ATOM 2142 O O . ARG B 1 112 ? -10.289 -6.012 -1.989 1 90.31 112 ARG B O 1
ATOM 2149 N N . PHE B 1 113 ? -12.008 -5.086 -3.121 1 94.12 113 PHE B N 1
ATOM 2150 C CA . PHE B 1 113 ? -11.195 -4.996 -4.332 1 94.12 113 PHE B CA 1
ATOM 2151 C C . PHE B 1 113 ? -10.102 -3.945 -4.172 1 94.12 113 PHE B C 1
ATOM 2153 O O . PHE B 1 113 ? -8.945 -4.184 -4.535 1 94.12 113 PHE B O 1
ATOM 2160 N N . THR B 1 114 ? -10.414 -2.807 -3.639 1 92.62 114 THR B N 1
ATOM 2161 C CA . THR B 1 114 ? -9.422 -1.764 -3.416 1 92.62 114 THR B CA 1
ATOM 2162 C C . THR B 1 114 ? -8.328 -2.25 -2.465 1 92.62 114 THR B C 1
ATOM 2164 O O . THR B 1 114 ? -7.145 -1.984 -2.684 1 92.62 114 THR B O 1
ATOM 2167 N N . GLU B 1 115 ? -8.75 -2.949 -1.472 1 92.38 115 GLU B N 1
ATOM 2168 C CA . GLU B 1 115 ? -7.785 -3.541 -0.548 1 92.38 115 GLU B CA 1
ATOM 2169 C C . GLU B 1 115 ? -6.844 -4.504 -1.271 1 92.38 115 GLU B C 1
ATOM 2171 O O . GLU B 1 115 ? -5.637 -4.504 -1.021 1 92.38 115 GLU B O 1
ATOM 2176 N N . GLN B 1 116 ? -7.41 -5.293 -2.156 1 93.44 116 GLN B N 1
ATOM 2177 C CA . GLN B 1 116 ? -6.598 -6.207 -2.951 1 93.44 116 GLN B CA 1
ATOM 2178 C C . GLN B 1 116 ? -5.562 -5.449 -3.777 1 93.44 116 GLN B C 1
ATOM 2180 O O . GLN B 1 116 ? -4.398 -5.848 -3.838 1 93.44 116 GLN B O 1
ATOM 2185 N N . ARG B 1 117 ? -5.957 -4.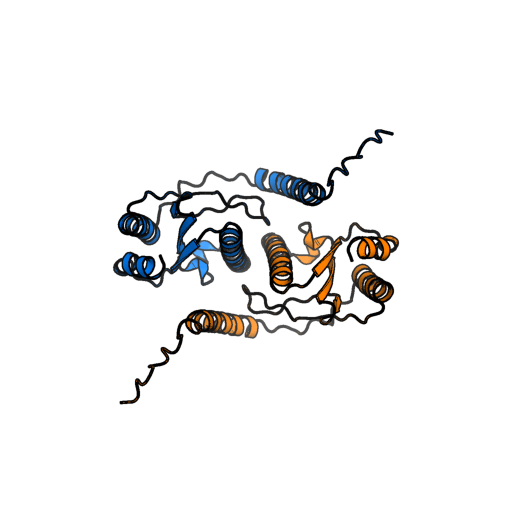402 -4.324 1 95.31 117 ARG B N 1
ATOM 2186 C CA . ARG B 1 117 ? -5.051 -3.592 -5.129 1 95.31 117 ARG B CA 1
ATOM 2187 C C . ARG B 1 117 ? -3.943 -2.99 -4.273 1 95.31 117 ARG B C 1
ATOM 2189 O O . ARG B 1 117 ? -2.777 -2.973 -4.676 1 95.31 117 ARG B O 1
ATOM 2196 N N . TYR B 1 118 ? -4.305 -2.537 -3.105 1 94.19 118 TYR B N 1
ATOM 2197 C CA . TYR B 1 118 ? -3.299 -2.02 -2.186 1 94.19 118 TYR B CA 1
ATOM 2198 C C . TYR B 1 118 ? -2.314 -3.111 -1.782 1 94.19 118 TYR B C 1
ATOM 2200 O O . TYR B 1 118 ? -1.104 -2.881 -1.742 1 94.19 118 TYR B O 1
ATOM 2208 N N . ARG B 1 119 ? -2.822 -4.25 -1.523 1 95.06 119 ARG B N 1
ATOM 2209 C CA . ARG B 1 119 ? -1.982 -5.379 -1.135 1 95.06 119 ARG B CA 1
ATOM 2210 C C . ARG B 1 119 ? -1.02 -5.758 -2.256 1 95.06 119 ARG B C 1
ATOM 2212 O O . ARG B 1 119 ? 0.146 -6.066 -2.002 1 95.06 119 ARG B O 1
ATOM 2219 N N . ASP B 1 120 ? -1.494 -5.723 -3.479 1 96.75 120 ASP B N 1
ATOM 2220 C CA . ASP B 1 120 ? -0.646 -6.016 -4.629 1 96.75 120 ASP B CA 1
ATOM 2221 C C . ASP B 1 120 ? 0.501 -5.012 -4.734 1 96.75 120 ASP B C 1
ATOM 2223 O O . ASP B 1 120 ? 1.646 -5.395 -4.984 1 96.75 120 ASP B O 1
ATOM 2227 N N . VAL B 1 121 ? 0.194 -3.76 -4.543 1 95.69 121 VAL B N 1
ATOM 2228 C CA . VAL B 1 121 ? 1.191 -2.699 -4.637 1 95.69 121 VAL B CA 1
ATOM 2229 C C . VAL B 1 121 ? 2.223 -2.859 -3.523 1 95.69 121 VAL B C 1
ATOM 2231 O O . VAL B 1 121 ? 3.43 -2.791 -3.771 1 95.69 121 VAL B O 1
ATOM 2234 N N . ILE B 1 122 ? 1.779 -3.109 -2.354 1 94.06 122 ILE B N 1
ATOM 2235 C CA . ILE B 1 122 ? 2.674 -3.248 -1.208 1 94.06 122 ILE B CA 1
ATOM 2236 C C . ILE B 1 122 ? 3.557 -4.48 -1.39 1 94.06 122 ILE B C 1
ATOM 2238 O O . ILE B 1 122 ? 4.758 -4.438 -1.109 1 94.06 122 ILE B O 1
ATOM 2242 N N . LYS B 1 123 ? 2.943 -5.559 -1.856 1 96.25 123 LYS B N 1
ATOM 2243 C CA . LYS B 1 123 ? 3.715 -6.766 -2.121 1 96.25 123 LYS B CA 1
ATOM 2244 C C . LYS B 1 123 ? 4.848 -6.492 -3.107 1 96.25 123 LYS B C 1
ATOM 2246 O O . LYS B 1 123 ? 5.988 -6.898 -2.881 1 96.25 123 LYS B O 1
ATOM 2251 N N . ALA B 1 124 ? 4.555 -5.816 -4.152 1 96.5 124 ALA B N 1
ATOM 2252 C CA . ALA B 1 124 ? 5.562 -5.48 -5.152 1 96.5 124 ALA B CA 1
ATOM 2253 C C . ALA B 1 124 ? 6.656 -4.598 -4.555 1 96.5 124 ALA B C 1
ATOM 2255 O O . ALA B 1 124 ? 7.844 -4.816 -4.805 1 96.5 124 ALA B O 1
ATOM 2256 N N . GLN B 1 125 ? 6.254 -3.656 -3.762 1 93.81 125 GLN B N 1
ATOM 2257 C CA . GLN B 1 125 ? 7.203 -2.734 -3.15 1 93.81 125 GLN B CA 1
ATOM 2258 C C . GLN B 1 125 ? 8.117 -3.457 -2.162 1 93.81 125 GLN B C 1
ATOM 2260 O O . GLN B 1 125 ? 9.32 -3.213 -2.127 1 93.81 125 GLN B O 1
ATOM 2265 N N . LEU B 1 126 ? 7.535 -4.328 -1.395 1 95.56 126 LEU B N 1
ATOM 2266 C CA . LEU B 1 126 ? 8.312 -5.082 -0.419 1 95.56 126 LEU B CA 1
ATOM 2267 C C . LEU B 1 126 ? 9.32 -5.992 -1.115 1 95.56 126 LEU B C 1
ATOM 2269 O O . LEU B 1 126 ? 10.461 -6.125 -0.667 1 95.56 126 LEU B O 1
ATOM 2273 N N . CYS B 1 127 ? 8.859 -6.641 -2.186 1 97.06 127 CYS B N 1
ATOM 2274 C CA . CYS B 1 127 ? 9.789 -7.445 -2.977 1 97.06 127 CYS B CA 1
ATOM 2275 C C . CYS B 1 127 ? 10.953 -6.598 -3.477 1 97.06 127 CYS B C 1
ATOM 2277 O O . CYS B 1 127 ? 12.109 -6.984 -3.332 1 97.06 127 CYS B O 1
ATOM 2279 N N . LYS B 1 128 ? 10.633 -5.445 -3.99 1 95.81 128 LYS B N 1
ATOM 2280 C CA . LYS B 1 128 ? 11.656 -4.531 -4.488 1 95.81 128 LYS B CA 1
ATOM 2281 C C . LYS B 1 128 ? 12.633 -4.148 -3.385 1 95.81 128 LYS B C 1
ATOM 2283 O O . LYS B 1 128 ? 13.852 -4.203 -3.582 1 95.81 128 LYS B O 1
ATOM 2288 N N . GLU B 1 129 ? 12.141 -3.838 -2.268 1 93.69 129 GLU B N 1
ATOM 2289 C CA . GLU B 1 129 ? 12.961 -3.416 -1.14 1 93.69 129 GLU B CA 1
ATOM 2290 C C . GLU B 1 129 ? 13.883 -4.543 -0.677 1 93.69 129 GLU B C 1
ATOM 2292 O O . GLU B 1 129 ? 14.969 -4.293 -0.16 1 93.69 129 GLU B O 1
ATOM 2297 N N . GLN B 1 130 ? 13.445 -5.719 -0.902 1 96.31 130 GLN B N 1
ATOM 2298 C CA . GLN B 1 130 ? 14.219 -6.875 -0.456 1 96.31 130 GLN B CA 1
ATOM 2299 C C . GLN B 1 130 ? 15.094 -7.418 -1.581 1 96.31 130 GLN B C 1
ATOM 2301 O O . GLN B 1 130 ? 15.727 -8.461 -1.43 1 96.31 130 GLN B O 1
ATOM 2306 N N . GLY B 1 131 ? 15.031 -6.809 -2.699 1 97.38 131 GLY B N 1
ATOM 2307 C CA . GLY B 1 131 ? 15.852 -7.215 -3.832 1 97.38 131 GLY B CA 1
ATOM 2308 C C . GLY B 1 131 ? 15.281 -8.406 -4.574 1 97.38 131 GLY B C 1
ATOM 2309 O O . GLY B 1 131 ? 16.016 -9.117 -5.273 1 97.38 131 GLY B O 1
ATOM 2310 N N . ILE B 1 132 ? 14.055 -8.711 -4.34 1 98.44 132 ILE B N 1
ATOM 2311 C CA . ILE B 1 132 ? 13.391 -9.812 -5.023 1 98.44 132 ILE B CA 1
ATOM 2312 C C . ILE B 1 132 ? 12.781 -9.32 -6.336 1 98.44 132 ILE B C 1
ATOM 2314 O O . ILE B 1 132 ? 11.984 -8.383 -6.344 1 98.44 132 ILE B O 1
ATOM 2318 N N . LYS B 1 133 ? 13.195 -9.914 -7.441 1 98.69 133 LYS B N 1
ATOM 2319 C CA . LYS B 1 133 ? 12.523 -9.664 -8.711 1 98.69 133 LYS B CA 1
ATOM 2320 C C . LYS B 1 133 ? 11.188 -10.406 -8.773 1 98.69 133 LYS B C 1
ATOM 2322 O O . LYS B 1 133 ? 11.156 -11.633 -8.703 1 98.69 133 LYS B O 1
ATOM 2327 N N . LEU B 1 134 ? 10.156 -9.68 -8.906 1 98.75 134 LEU B N 1
ATOM 2328 C CA . LEU B 1 134 ? 8.82 -10.258 -8.984 1 98.75 134 LEU B CA 1
ATOM 2329 C C . LEU B 1 134 ? 8.266 -10.164 -10.398 1 98.75 134 LEU B C 1
ATOM 2331 O O . LEU B 1 134 ? 8.086 -9.07 -10.938 1 98.75 134 LEU B O 1
ATOM 2335 N N . ILE B 1 135 ? 8.062 -11.281 -11.031 1 98.88 135 ILE B N 1
ATOM 2336 C CA . ILE B 1 135 ? 7.41 -11.344 -12.328 1 98.88 135 ILE B CA 1
ATOM 2337 C C . ILE B 1 135 ? 5.93 -11.68 -12.148 1 98.88 135 ILE B C 1
ATOM 2339 O O . ILE B 1 135 ? 5.59 -12.734 -11.609 1 98.88 135 ILE B O 1
ATOM 2343 N N . VAL B 1 136 ? 5.102 -10.781 -12.57 1 98.81 136 VAL B N 1
ATOM 2344 C CA . VAL B 1 136 ? 3.662 -11 -12.461 1 98.81 136 VAL B CA 1
ATOM 2345 C C . VAL B 1 136 ? 3.092 -11.359 -13.836 1 98.81 136 VAL B C 1
ATOM 2347 O O . VAL B 1 136 ? 3.219 -10.586 -14.789 1 98.81 136 VAL B O 1
ATOM 2350 N N . VAL B 1 137 ? 2.521 -12.523 -13.961 1 98.88 137 VAL B N 1
ATOM 2351 C CA . VAL B 1 137 ? 1.855 -12.969 -15.18 1 98.88 137 VAL B CA 1
ATOM 2352 C C . VAL B 1 137 ? 0.358 -12.688 -15.086 1 98.88 137 VAL B C 1
ATOM 2354 O O . VAL B 1 137 ? -0.346 -13.297 -14.281 1 98.88 137 VAL B O 1
ATOM 2357 N N . PRO B 1 138 ? -0.151 -11.82 -15.914 1 98.56 138 PRO B N 1
ATOM 2358 C CA . PRO B 1 138 ? -1.584 -11.531 -15.852 1 98.56 138 PRO B CA 1
ATOM 2359 C C . PRO B 1 138 ? -2.439 -12.625 -16.484 1 98.56 138 PRO B C 1
ATOM 2361 O O . PRO B 1 138 ? -1.959 -13.359 -17.359 1 98.56 138 PRO B O 1
ATOM 2364 N N . TYR B 1 139 ? -3.648 -12.68 -16.141 1 98.06 139 TYR B N 1
ATOM 2365 C CA . TYR B 1 139 ? -4.57 -13.711 -16.609 1 98.06 139 TYR B CA 1
ATOM 2366 C C . TYR B 1 139 ? -4.812 -13.586 -18.109 1 98.06 139 TYR B C 1
ATOM 2368 O O . TYR B 1 139 ? -5.34 -14.508 -18.734 1 98.06 139 TYR B O 1
ATOM 2376 N N . THR B 1 140 ? -4.422 -12.453 -18.656 1 98.44 140 THR B N 1
ATOM 2377 C CA . THR B 1 140 ? -4.66 -12.219 -20.078 1 98.44 140 THR B CA 1
ATOM 2378 C C . THR B 1 140 ? -3.619 -12.93 -20.922 1 98.44 140 THR B C 1
ATOM 2380 O O . THR B 1 140 ? -3.781 -13.047 -22.141 1 98.44 140 THR B O 1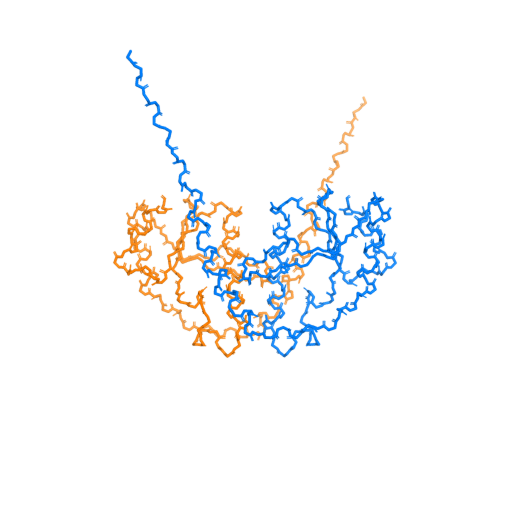
ATOM 2383 N N . VAL B 1 141 ? -2.547 -13.375 -20.328 1 98.62 141 VAL B N 1
ATOM 2384 C CA . VAL B 1 141 ? -1.576 -14.203 -21.031 1 98.62 141 VAL B CA 1
ATOM 2385 C C . VAL B 1 141 ? -2.115 -15.625 -21.172 1 98.62 141 VAL B C 1
ATOM 2387 O O . VAL B 1 141 ? -2.438 -16.281 -20.188 1 98.62 141 VAL B O 1
ATOM 2390 N N . ALA B 1 142 ? -2.219 -16.031 -22.391 1 98.19 142 ALA B N 1
ATOM 2391 C CA . ALA B 1 142 ? -2.678 -17.406 -22.625 1 98.19 142 ALA B CA 1
ATOM 2392 C C . ALA B 1 142 ? -1.742 -18.406 -21.953 1 98.19 142 ALA B C 1
ATOM 2394 O O . ALA B 1 142 ? -0.523 -18.219 -21.953 1 98.19 142 ALA B O 1
ATOM 2395 N N . VAL B 1 143 ? -2.336 -19.484 -21.453 1 97.94 143 VAL B N 1
ATOM 2396 C CA . VAL B 1 143 ? -1.578 -20.484 -20.719 1 97.94 143 VAL B CA 1
ATOM 2397 C C . VAL B 1 143 ? -0.394 -20.969 -21.547 1 97.94 143 VAL B C 1
ATOM 2399 O O . VAL B 1 143 ? 0.721 -21.094 -21.047 1 97.94 143 VAL B O 1
ATOM 2402 N N . ASP B 1 144 ? -0.555 -21.172 -22.844 1 98 144 ASP B N 1
ATOM 2403 C CA . ASP B 1 144 ? 0.479 -21.688 -23.734 1 98 144 ASP B CA 1
ATOM 2404 C C . ASP B 1 144 ? 1.578 -20.656 -23.969 1 98 144 ASP B C 1
ATOM 2406 O O . ASP B 1 144 ? 2.654 -20.984 -24.469 1 98 144 ASP B O 1
ATOM 2410 N N . ASP B 1 145 ? 1.321 -19.391 -23.594 1 98.75 145 ASP B N 1
ATOM 2411 C CA . ASP B 1 145 ? 2.273 -18.312 -23.828 1 98.75 145 ASP B CA 1
ATOM 2412 C C . ASP B 1 145 ? 2.988 -17.922 -22.547 1 98.75 145 ASP B C 1
ATOM 2414 O O . ASP B 1 145 ? 3.855 -17.047 -22.547 1 98.75 145 ASP B O 1
ATOM 2418 N N . ILE B 1 146 ? 2.703 -18.594 -21.422 1 98.88 146 ILE B N 1
ATOM 2419 C CA . ILE B 1 146 ? 3.215 -18.203 -20.125 1 98.88 146 ILE B CA 1
ATOM 2420 C C . ILE B 1 146 ? 4.73 -18.391 -20.078 1 98.88 146 ILE B C 1
ATOM 2422 O O . ILE B 1 146 ? 5.453 -17.5 -19.609 1 98.88 146 ILE B O 1
ATOM 2426 N N . GLU B 1 147 ? 5.148 -19.453 -20.578 1 98.88 147 GLU B N 1
ATOM 2427 C CA . GLU B 1 147 ? 6.594 -19.688 -20.562 1 98.88 147 GLU B CA 1
ATOM 2428 C C . GLU B 1 147 ? 7.332 -18.594 -21.328 1 98.88 147 GLU B C 1
ATOM 2430 O O . GLU B 1 147 ? 8.336 -18.062 -20.844 1 98.88 147 GLU B O 1
ATOM 2435 N N . ALA B 1 148 ? 6.867 -18.281 -22.531 1 98.81 148 ALA B N 1
ATOM 2436 C CA . ALA B 1 148 ? 7.48 -17.234 -23.344 1 98.81 148 ALA B CA 1
ATOM 2437 C C . ALA B 1 148 ? 7.445 -15.891 -22.609 1 98.81 148 ALA B C 1
ATOM 2439 O O . ALA B 1 148 ? 8.406 -15.117 -22.656 1 98.81 148 ALA B O 1
ATOM 2440 N N . TYR B 1 149 ? 6.332 -15.625 -21.984 1 98.88 149 TYR B N 1
ATOM 2441 C CA . TYR B 1 149 ? 6.176 -14.383 -21.234 1 98.88 149 TYR B CA 1
ATOM 2442 C C . TYR B 1 149 ? 7.215 -14.289 -20.125 1 98.88 149 TYR B C 1
ATOM 2444 O O . TYR B 1 149 ? 7.898 -13.266 -20 1 98.88 149 TYR B O 1
ATOM 2452 N N . ILE B 1 150 ? 7.34 -15.352 -19.328 1 98.88 150 ILE B N 1
ATOM 2453 C CA . ILE B 1 150 ? 8.281 -15.359 -18.203 1 98.88 150 ILE B CA 1
ATOM 2454 C C . ILE B 1 150 ? 9.711 -15.242 -18.734 1 98.88 150 ILE B C 1
ATOM 2456 O O . ILE B 1 150 ? 10.523 -14.508 -18.172 1 98.88 150 ILE B O 1
ATOM 2460 N N . ARG B 1 151 ? 10.016 -15.906 -19.797 1 98.75 151 ARG B N 1
ATOM 2461 C CA . ARG B 1 151 ? 11.352 -15.867 -20.391 1 98.75 151 ARG B CA 1
ATOM 2462 C C . ARG B 1 151 ? 11.758 -14.445 -20.75 1 98.75 151 ARG B C 1
ATOM 2464 O O . ARG B 1 151 ? 12.914 -14.062 -20.578 1 98.75 151 ARG B O 1
ATOM 2471 N N . ARG B 1 152 ? 10.844 -13.625 -21.188 1 98.31 152 ARG B N 1
ATOM 2472 C CA . ARG B 1 152 ? 11.117 -12.25 -21.594 1 98.31 152 ARG B CA 1
ATOM 2473 C C . ARG B 1 152 ? 11.398 -11.367 -20.391 1 98.31 152 ARG B C 1
ATOM 2475 O O . ARG B 1 152 ? 11.93 -10.266 -20.531 1 98.31 152 ARG B O 1
ATOM 2482 N N . HIS B 1 153 ? 11.062 -11.898 -19.266 1 97.88 153 HIS B N 1
ATOM 2483 C CA . HIS B 1 153 ? 11.133 -11.031 -18.094 1 97.88 153 HIS B CA 1
ATOM 2484 C C . HIS B 1 153 ? 12.195 -11.516 -17.109 1 97.88 153 HIS B C 1
ATOM 2486 O O . HIS B 1 153 ? 12.422 -10.891 -16.078 1 97.88 153 HIS B O 1
ATOM 2492 N N . VAL B 1 154 ? 12.742 -12.695 -17.344 1 95.69 154 VAL B N 1
ATOM 2493 C CA . VAL B 1 154 ? 13.797 -13.203 -16.469 1 95.69 154 VAL B CA 1
ATOM 2494 C C . VAL B 1 154 ? 15.109 -12.492 -16.781 1 95.69 154 VAL B C 1
ATOM 2496 O O . VAL B 1 154 ? 15.438 -12.266 -17.953 1 95.69 154 VAL B O 1
#

pLDDT: mean 80.09, std 26.69, range [24.44, 98.88]

Foldseek 3Di:
DDDDPPPPPPPPPPPVVPVLVVLLVVLVVVVVVPPPPPPDDDDDDLLLVLLQVLVCVLPVDHWAKDQPDADSNRRGTDIFSTDDPVVLETEEEAEPLQPDPDCVPQNPDCVSSVVSVVVVVVVCVRSVVVVRHYHYHYPPQDSVCSNVSVNVRD/DDPPPPPPPPPPPPPVVVVLVVVLVVLVVVVVVPPPPPPDDDDDDLLLVLLQVLVCVLPVDHWAKDQPDADSVRRGTDIFSTDDPVVLETEEEAEPLQPDPDCVPQNPDCVSSVVSVVVVVVVCVRSVVVVRHYHYHYPPQDSVCSNVSVNVRD